Protein AF-0000000079724015 (afdb_homodimer)

Foldseek 3Di:
DLVLLLVLLVLLLVLLVVLLVLCVQPDDLCCLPPDPSSVVSLVSNLVSLLSNLVSLVVNCVVPVCVCVVPPVADSVVSVVSSVCCVPPVVPDRSVVSNCCSVPPSVVVNVSSVVSSCVSVVD/DLVLLLVLLVLLLVLLVVLLVLCVQPDDLCCLPPDPSSVVSLVSNLVSLLSNLVSLVVNCVVPVCVCVVPPVAPSVVSVVSSVCCVPPVVPDRSVVSNCCSVPPSVVVNVSSVVSSCVSVVD

Secondary structure (DSSP, 8-state):
-HHHHHHHHHHHHHHHHHHHHHHTT-SSGGGGTSSHHHHHHHHHHHHHHHHHHHHHHHHHHH-TTGGGGGTTS-HHHHHHHHHHHHHHGGG--HHHHHHIIIIIHHHHHHHHHHHHHHHTT-/-HHHHHHHHHHHHHHHHHHHHHHTT-SSGGGGTSSHHHHHHHHHHHHHHHHHHHHHHHHHHH-TTGGGGGTTS-HHHHHHHHHHHHHHGGG--HHHHHHIIIIIHHHHHHHHHHHHHHHTT-

Organism: NCBI:txid2484901

InterPro domains:
  IPR008201 Ribonuclease HepT-like [PF01934] (13-113)
  IPR037038 tRNA nuclease HepT-like superfamily [G3DSA:1.20.120.580] (2-121)

Structure (mmCIF, N/CA/C/O backbone):
data_AF-0000000079724015-model_v1
#
loop_
_entity.id
_entity.type
_entity.pdbx_description
1 polymer 'DUF86 domain-containing protein'
#
loop_
_atom_site.group_PDB
_atom_site.id
_atom_site.type_symbol
_atom_site.label_atom_id
_atom_site.label_alt_id
_atom_site.label_comp_id
_atom_site.label_asym_id
_atom_site.label_entity_id
_atom_site.label_seq_id
_atom_site.pdbx_PDB_ins_code
_atom_site.Cartn_x
_atom_site.Cartn_y
_atom_site.Cartn_z
_atom_site.occupancy
_atom_site.B_iso_or_equiv
_atom_site.auth_seq_id
_atom_site.auth_comp_id
_atom_site.auth_asym_id
_atom_site.auth_atom_id
_atom_site.pdbx_PDB_model_num
ATOM 1 N N . MET A 1 1 ? 8.656 26.875 -2.201 1 65.38 1 MET A N 1
ATOM 2 C CA . MET A 1 1 ? 9.039 25.922 -1.173 1 65.38 1 MET A CA 1
ATOM 3 C C . MET A 1 1 ? 7.914 25.719 -0.166 1 65.38 1 MET A C 1
ATOM 5 O O . MET A 1 1 ? 7.516 24.578 0.105 1 65.38 1 MET A O 1
ATOM 9 N N . SER A 1 2 ? 7.254 26.797 0.127 1 82.88 2 SER A N 1
ATOM 10 C CA . SER A 1 2 ? 6.18 26.734 1.111 1 82.88 2 SER A CA 1
ATOM 11 C C . SER A 1 2 ? 4.93 26.078 0.525 1 82.88 2 SER A C 1
ATOM 13 O O . SER A 1 2 ? 4.289 25.266 1.18 1 82.88 2 SER A O 1
ATOM 15 N N . GLU A 1 3 ? 4.848 26.234 -0.858 1 92.5 3 GLU A N 1
ATOM 16 C CA . GLU A 1 3 ? 3.633 25.703 -1.467 1 92.5 3 GLU A CA 1
ATOM 17 C C . GLU A 1 3 ? 3.729 24.188 -1.648 1 92.5 3 GLU A C 1
ATOM 19 O O . GLU A 1 3 ? 2.744 23.469 -1.458 1 92.5 3 GLU A O 1
ATOM 24 N N . GLU A 1 4 ? 4.871 23.766 -1.979 1 95.88 4 GLU A N 1
ATOM 25 C CA . GLU A 1 4 ? 5.082 22.328 -2.139 1 95.88 4 GLU A CA 1
ATOM 26 C C . GLU A 1 4 ? 4.926 21.594 -0.809 1 95.88 4 GLU A C 1
ATOM 28 O O . GLU A 1 4 ? 4.32 20.531 -0.751 1 95.88 4 GLU A O 1
ATOM 33 N N . ILE A 1 5 ? 5.461 22.172 0.161 1 97.38 5 ILE A N 1
ATOM 34 C CA . ILE A 1 5 ? 5.363 21.594 1.491 1 97.38 5 ILE A CA 1
ATOM 35 C C . ILE A 1 5 ? 3.9 21.547 1.93 1 97.38 5 ILE A C 1
ATOM 37 O O . ILE A 1 5 ? 3.43 20.547 2.461 1 97.38 5 ILE A O 1
ATOM 41 N N . LYS A 1 6 ? 3.238 22.625 1.669 1 97.25 6 LYS A N 1
ATOM 42 C CA . LYS A 1 6 ? 1.818 22.688 2.002 1 97.25 6 LYS A CA 1
ATOM 43 C C . LYS A 1 6 ? 1.042 21.578 1.296 1 97.25 6 LYS A C 1
ATOM 45 O O . LYS A 1 6 ? 0.204 20.922 1.908 1 97.25 6 LYS A O 1
ATOM 50 N N . GLU A 1 7 ? 1.339 21.375 0.065 1 96.88 7 GLU A N 1
ATOM 51 C CA . GLU A 1 7 ? 0.665 20.328 -0.705 1 96.88 7 GLU A CA 1
ATOM 52 C C . GLU A 1 7 ? 0.91 18.953 -0.1 1 96.88 7 GLU A C 1
ATOM 54 O O . GLU A 1 7 ? 0.002 18.109 -0.056 1 96.88 7 GLU A O 1
ATOM 59 N N . ARG A 1 8 ? 2.158 18.734 0.339 1 97.75 8 ARG A N 1
ATOM 60 C CA . ARG A 1 8 ? 2.473 17.469 0.976 1 97.75 8 ARG A CA 1
ATOM 61 C C . ARG A 1 8 ? 1.643 17.266 2.238 1 97.75 8 ARG A C 1
ATOM 63 O O . ARG A 1 8 ? 1.104 16.172 2.469 1 97.75 8 ARG A O 1
ATOM 70 N N . PHE A 1 9 ? 1.497 18.328 2.99 1 98.19 9 PHE A N 1
ATOM 71 C CA . PHE A 1 9 ? 0.733 18.203 4.223 1 98.19 9 PHE A CA 1
ATOM 72 C C . PHE A 1 9 ? -0.754 18.047 3.928 1 98.19 9 PHE A C 1
ATOM 74 O O . PHE A 1 9 ? -1.485 17.438 4.703 1 98.19 9 PHE A O 1
ATOM 81 N N . GLU A 1 10 ? -1.187 18.547 2.801 1 97.62 10 GLU A N 1
ATOM 82 C CA . GLU A 1 10 ? -2.568 18.312 2.395 1 97.62 10 GLU A CA 1
ATOM 83 C C . GLU A 1 10 ? -2.801 16.844 2.053 1 97.62 10 GLU A C 1
ATOM 85 O O . GLU A 1 10 ? -3.838 16.281 2.4 1 97.62 10 GLU A O 1
ATOM 90 N N . PHE A 1 11 ? -1.802 16.266 1.409 1 97.69 11 PHE A N 1
ATOM 91 C CA . PHE A 1 11 ? -1.895 14.836 1.119 1 97.69 11 PHE A CA 1
ATOM 92 C C . PHE A 1 11 ? -1.897 14.023 2.406 1 97.69 11 PHE A C 1
ATOM 94 O O . PHE A 1 11 ? -2.646 13.055 2.529 1 97.69 11 PHE A O 1
ATOM 101 N N . ILE A 1 12 ? -1.087 14.438 3.318 1 98.56 12 ILE A N 1
ATOM 102 C CA . ILE A 1 12 ? -1.022 13.75 4.605 1 98.56 12 ILE A CA 1
ATOM 103 C C . ILE A 1 12 ? -2.371 13.852 5.312 1 98.56 12 ILE A C 1
ATOM 105 O O . ILE A 1 12 ? -2.889 12.859 5.824 1 98.56 12 ILE A O 1
ATOM 109 N N . THR A 1 13 ? -2.947 15.047 5.285 1 98.44 13 THR A N 1
ATOM 110 C CA . THR A 1 13 ? -4.238 15.266 5.926 1 98.44 13 THR A CA 1
ATOM 111 C C . THR A 1 13 ? -5.316 14.383 5.293 1 98.44 13 THR A C 1
ATOM 113 O O . THR A 1 13 ? -6.113 13.766 5.996 1 98.44 13 THR A O 1
ATOM 116 N N . GLU A 1 14 ? -5.301 14.359 4.027 1 97.88 14 GLU A N 1
ATOM 117 C CA . GLU A 1 14 ? -6.266 13.508 3.332 1 97.88 14 GLU A CA 1
ATOM 118 C C . GLU A 1 14 ? -6.117 12.047 3.75 1 97.88 14 GLU A C 1
ATOM 120 O O . GLU A 1 14 ? -7.113 11.375 4.012 1 97.88 14 GLU A O 1
ATOM 125 N N . SER A 1 15 ? -4.91 11.555 3.828 1 98.62 15 SER A N 1
ATOM 126 C CA . SER A 1 15 ? -4.652 10.18 4.223 1 98.62 15 SER A CA 1
ATOM 127 C C . SER A 1 15 ? -5.113 9.914 5.656 1 98.62 15 SER A C 1
ATOM 129 O O . SER A 1 15 ? -5.723 8.883 5.938 1 98.62 15 SER A O 1
ATOM 131 N N . ILE A 1 16 ? -4.824 10.867 6.512 1 98.81 16 ILE A N 1
ATOM 132 C CA . ILE A 1 16 ? -5.227 10.719 7.906 1 98.81 16 ILE A CA 1
ATOM 133 C C . ILE A 1 16 ? -6.746 10.602 7.996 1 98.81 16 ILE A C 1
ATOM 135 O O . ILE A 1 16 ? -7.27 9.719 8.68 1 98.81 16 ILE A O 1
ATOM 139 N N . LEU A 1 17 ? -7.445 11.422 7.266 1 98.44 17 LEU A N 1
ATOM 140 C CA . LEU A 1 17 ? -8.906 11.438 7.328 1 98.44 17 LEU A CA 1
ATOM 141 C C . LEU A 1 17 ? -9.477 10.133 6.777 1 98.44 17 LEU A C 1
ATOM 143 O O . LEU A 1 17 ? -10.438 9.594 7.328 1 98.44 17 LEU A O 1
ATOM 147 N N . LEU A 1 18 ? -8.891 9.648 5.746 1 98.62 18 LEU A N 1
ATOM 148 C CA . LEU A 1 18 ? -9.328 8.367 5.188 1 98.62 18 LEU A CA 1
ATOM 149 C C . LEU A 1 18 ? -9.102 7.234 6.184 1 98.62 18 LEU A C 1
ATOM 151 O O . LEU A 1 18 ? -9.992 6.402 6.391 1 98.62 18 LEU A O 1
ATOM 155 N N . ILE A 1 19 ? -7.965 7.199 6.785 1 98.88 19 ILE A N 1
ATOM 156 C CA . ILE A 1 19 ? -7.645 6.16 7.754 1 98.88 19 ILE A CA 1
ATOM 157 C C . ILE A 1 19 ? -8.641 6.207 8.914 1 98.88 19 ILE A C 1
ATOM 159 O O . ILE A 1 19 ? -9.156 5.172 9.336 1 98.88 19 ILE A O 1
ATOM 163 N N . GLU A 1 20 ? -8.867 7.414 9.391 1 98.62 20 GLU A N 1
ATOM 164 C CA . GLU A 1 20 ? -9.797 7.566 10.508 1 98.62 20 GLU A CA 1
ATOM 165 C C . GLU A 1 20 ? -11.172 7.008 10.156 1 98.62 20 GLU A C 1
ATOM 167 O O . GLU A 1 20 ? -11.789 6.305 10.961 1 98.62 20 GLU A O 1
ATOM 172 N N . THR A 1 21 ? -11.609 7.332 9.008 1 98.56 21 THR A N 1
ATOM 173 C CA . THR A 1 21 ? -12.922 6.879 8.562 1 98.56 21 THR A CA 1
ATOM 174 C C . THR A 1 21 ? -12.961 5.355 8.469 1 98.56 21 THR A C 1
ATOM 176 O O . THR A 1 21 ? -13.891 4.723 8.977 1 98.56 21 THR A O 1
ATOM 179 N N . ARG A 1 22 ? -11.992 4.777 7.914 1 98.75 22 ARG A N 1
ATOM 180 C CA . ARG A 1 22 ? -11.93 3.336 7.707 1 98.75 22 ARG A CA 1
ATOM 181 C C . ARG A 1 22 ? -11.781 2.6 9.031 1 98.75 22 ARG A C 1
ATOM 183 O O . ARG A 1 22 ? -12.367 1.532 9.227 1 98.75 22 ARG A O 1
ATOM 190 N N . PHE A 1 23 ? -11.047 3.191 9.891 1 98.75 23 PHE A N 1
ATOM 191 C CA . PHE A 1 23 ? -10.695 2.549 11.156 1 98.75 23 PHE A CA 1
ATOM 192 C C . PHE A 1 23 ? -11.898 2.49 12.086 1 98.75 23 PHE A C 1
ATOM 194 O O . PHE A 1 23 ? -11.906 1.723 13.047 1 98.75 23 PHE A O 1
ATOM 201 N N . LYS A 1 24 ? -12.914 3.305 11.836 1 98.44 24 LYS A N 1
ATOM 202 C CA . LYS A 1 24 ? -14.133 3.277 12.641 1 98.44 24 LYS A CA 1
ATOM 203 C C . LYS A 1 24 ? -14.766 1.888 12.641 1 98.44 24 LYS A C 1
ATOM 205 O O . LYS A 1 24 ? -15.484 1.525 13.578 1 98.44 24 LYS A O 1
ATOM 210 N N . LYS A 1 25 ? -14.438 1.077 11.664 1 98.25 25 LYS A N 1
ATOM 211 C CA . LYS A 1 25 ? -15.031 -0.25 11.523 1 98.25 25 LYS A CA 1
ATOM 212 C C . LYS A 1 25 ? -14.211 -1.299 12.266 1 98.25 25 LYS A C 1
ATOM 214 O O . LYS A 1 25 ? -14.594 -2.469 12.328 1 98.25 25 LYS A O 1
ATOM 219 N N . ILE A 1 26 ? -13.156 -0.884 12.789 1 98.81 26 ILE A N 1
ATOM 220 C CA . ILE A 1 26 ? -12.227 -1.789 13.461 1 98.81 26 ILE A CA 1
ATOM 221 C C . ILE A 1 26 ? -12.227 -1.503 14.961 1 98.81 26 ILE A C 1
ATOM 223 O O . ILE A 1 26 ? -11.859 -0.405 15.391 1 98.81 26 ILE A O 1
ATOM 227 N N . LYS A 1 27 ? -12.602 -2.385 15.742 1 98.31 27 LYS A N 1
ATOM 228 C CA . LYS A 1 27 ? -12.695 -2.191 17.188 1 98.31 27 LYS A CA 1
ATOM 229 C C . LYS A 1 27 ? -11.531 -2.877 17.906 1 98.31 27 LYS A C 1
ATOM 231 O O . LYS A 1 27 ? -11.023 -2.361 18.906 1 98.31 27 LYS A O 1
ATOM 236 N N . PHE A 1 28 ? -11.141 -4.016 17.375 1 98.38 28 PHE A N 1
ATOM 237 C CA . PHE A 1 28 ? -10.023 -4.789 17.906 1 98.38 28 PHE A CA 1
ATOM 238 C C . PHE A 1 28 ? -9.039 -5.156 16.812 1 98.38 28 PHE A C 1
ATOM 240 O O . PHE A 1 28 ? -9.398 -5.168 15.633 1 98.38 28 PHE A O 1
ATOM 247 N N . PRO A 1 29 ? -7.793 -5.441 17.203 1 98.5 29 PRO A N 1
ATOM 248 C CA . PRO A 1 29 ? -6.785 -5.742 16.188 1 98.5 29 PRO A CA 1
ATOM 249 C C . PRO A 1 29 ? -7.207 -6.875 15.258 1 98.5 29 PRO A C 1
ATOM 251 O O . PRO A 1 29 ? -7.035 -6.773 14.039 1 98.5 29 PRO A O 1
ATOM 254 N N . ASP A 1 30 ? -7.82 -7.855 15.742 1 98.5 30 ASP A N 1
ATOM 255 C CA . ASP A 1 30 ? -8.125 -9.039 14.945 1 98.5 30 ASP A CA 1
ATOM 256 C C . ASP A 1 30 ? -9.273 -8.773 13.984 1 98.5 30 ASP A C 1
ATOM 258 O O . ASP A 1 30 ? -9.523 -9.562 13.07 1 98.5 30 ASP A O 1
ATOM 262 N N . ASP A 1 31 ? -9.977 -7.676 14.125 1 98.62 31 ASP A N 1
ATOM 263 C CA . ASP A 1 31 ? -10.992 -7.305 13.141 1 98.62 31 ASP A CA 1
ATOM 264 C C . ASP A 1 31 ? -10.383 -7.125 11.758 1 98.62 31 ASP A C 1
ATOM 266 O O . ASP A 1 31 ? -11.07 -7.277 10.742 1 98.62 31 ASP A O 1
ATOM 270 N N . PHE A 1 32 ? -9.102 -6.867 11.742 1 98.62 32 PHE A N 1
ATOM 271 C CA . PHE A 1 32 ? -8.383 -6.688 10.484 1 98.62 32 PHE A CA 1
ATOM 272 C C . PHE A 1 32 ? -8.328 -7.996 9.703 1 98.62 32 PHE A C 1
ATOM 274 O O . PHE A 1 32 ? -8.32 -7.988 8.469 1 98.62 32 PHE A O 1
ATOM 281 N N . ILE A 1 33 ? -8.32 -9.055 10.422 1 97.88 33 ILE A N 1
ATOM 282 C CA . ILE A 1 33 ? -7.941 -10.273 9.711 1 97.88 33 ILE A CA 1
ATOM 283 C C . ILE A 1 33 ? -9.07 -11.305 9.812 1 97.88 33 ILE A C 1
ATOM 285 O O . ILE A 1 33 ? -8.977 -12.383 9.234 1 97.88 33 ILE A O 1
ATOM 289 N N . ASN A 1 34 ? -10.086 -10.922 10.484 1 97.75 34 ASN A N 1
ATOM 290 C CA . ASN A 1 34 ? -11.148 -11.898 10.719 1 97.75 34 ASN A CA 1
ATOM 291 C C . ASN A 1 34 ? -12.227 -11.82 9.641 1 97.75 34 ASN A C 1
ATOM 293 O O . ASN A 1 34 ? -13.242 -12.508 9.727 1 97.75 34 ASN A O 1
ATOM 297 N N . SER A 1 35 ? -12.117 -10.977 8.68 1 97.62 35 SER A N 1
ATOM 298 C CA . SER A 1 35 ? -13.07 -10.844 7.578 1 97.62 35 SER A CA 1
ATOM 299 C C . SER A 1 35 ? -12.406 -10.273 6.332 1 97.62 35 SER A C 1
ATOM 301 O O . SER A 1 35 ? -11.352 -9.633 6.422 1 97.62 35 SER A O 1
ATOM 303 N N . ASP A 1 36 ? -13.039 -10.5 5.297 1 97.12 36 ASP A N 1
ATOM 304 C CA . ASP A 1 36 ? -12.547 -9.922 4.047 1 97.12 36 ASP A CA 1
ATOM 305 C C . ASP A 1 36 ? -12.555 -8.398 4.109 1 97.12 36 ASP A C 1
ATOM 307 O O . ASP A 1 36 ? -11.633 -7.746 3.605 1 97.12 36 ASP A O 1
ATOM 311 N N . GLU A 1 37 ? -13.602 -7.914 4.66 1 97.81 37 GLU A N 1
ATOM 312 C CA . GLU A 1 37 ? -13.695 -6.465 4.805 1 97.81 37 GLU A CA 1
ATOM 313 C C . GLU A 1 37 ? -12.57 -5.926 5.688 1 97.81 37 GLU A C 1
ATOM 315 O O . GLU A 1 37 ? -11.945 -4.914 5.355 1 97.81 37 GLU A O 1
ATOM 320 N N . GLY A 1 38 ? -12.344 -6.609 6.797 1 98.5 38 GLY A N 1
ATOM 321 C CA . GLY A 1 38 ? -11.25 -6.207 7.664 1 98.5 38 GLY A CA 1
ATOM 322 C C . GLY A 1 38 ? -9.898 -6.219 6.969 1 98.5 38 GLY A C 1
ATOM 323 O O . GLY A 1 38 ? -9.117 -5.277 7.102 1 98.5 38 GLY A O 1
ATOM 324 N N . LEU A 1 39 ? -9.703 -7.238 6.211 1 98.62 39 LEU A N 1
ATOM 325 C CA . LEU A 1 39 ? -8.445 -7.363 5.492 1 98.62 39 LEU A CA 1
ATOM 326 C C . LEU A 1 39 ? -8.312 -6.27 4.438 1 98.62 39 LEU A C 1
ATOM 328 O O . LEU A 1 39 ? -7.223 -5.734 4.223 1 98.62 39 LEU A O 1
ATOM 332 N N . THR A 1 40 ? -9.406 -5.953 3.797 1 98.88 40 THR A N 1
ATOM 333 C CA . THR A 1 40 ? -9.422 -4.859 2.83 1 98.88 40 THR A CA 1
ATOM 334 C C . THR A 1 40 ? -9.07 -3.537 3.504 1 98.88 40 THR A C 1
ATOM 336 O O . THR A 1 40 ? -8.273 -2.762 2.979 1 98.88 40 THR A O 1
ATOM 339 N N . ILE A 1 41 ? -9.625 -3.35 4.637 1 98.88 41 ILE A N 1
ATOM 340 C CA . ILE A 1 41 ? -9.367 -2.133 5.398 1 98.88 41 ILE A CA 1
ATOM 341 C C . ILE A 1 41 ? -7.895 -2.092 5.816 1 98.88 41 ILE A C 1
ATOM 343 O O . ILE A 1 41 ? -7.242 -1.054 5.711 1 98.88 41 ILE A O 1
ATOM 347 N N . LEU A 1 42 ? -7.383 -3.191 6.207 1 98.88 42 LEU A N 1
ATOM 348 C CA . LEU A 1 42 ? -5.984 -3.27 6.609 1 98.88 42 LEU A CA 1
ATOM 349 C C . LEU A 1 42 ? -5.066 -2.859 5.461 1 98.88 42 LEU A C 1
ATOM 351 O O . LEU A 1 42 ? -4.215 -1.982 5.625 1 98.88 42 LEU A O 1
ATOM 355 N N . ASP A 1 43 ? -5.266 -3.49 4.328 1 98.88 43 ASP A N 1
ATOM 356 C CA . ASP A 1 43 ? -4.473 -3.154 3.15 1 98.88 43 ASP A CA 1
ATOM 357 C C . ASP A 1 43 ? -4.59 -1.67 2.814 1 98.88 43 ASP A C 1
ATOM 359 O O . ASP A 1 43 ? -3.592 -1.021 2.49 1 98.88 43 ASP A O 1
ATOM 363 N N . SER A 1 44 ? -5.773 -1.161 2.873 1 98.94 44 SER A N 1
ATOM 364 C CA . SER A 1 44 ? -6.031 0.226 2.5 1 98.94 44 SER A CA 1
ATOM 365 C C . SER A 1 44 ? -5.359 1.193 3.469 1 98.94 44 SER A C 1
ATOM 367 O O . SER A 1 44 ? -4.797 2.209 3.051 1 98.94 44 SER A O 1
ATOM 369 N N . ILE A 1 45 ? -5.441 0.891 4.734 1 98.94 45 ILE A N 1
ATOM 370 C CA . ILE A 1 45 ? -4.82 1.743 5.746 1 98.94 45 ILE A CA 1
ATOM 371 C C . ILE A 1 45 ? -3.303 1.689 5.605 1 98.94 45 ILE A C 1
ATOM 373 O O . ILE A 1 45 ? -2.627 2.719 5.695 1 98.94 45 ILE A O 1
ATOM 377 N N . ALA A 1 46 ? -2.795 0.515 5.344 1 98.88 46 ALA A N 1
ATOM 378 C CA . ALA A 1 46 ? -1.354 0.389 5.141 1 98.88 46 ALA A CA 1
ATOM 379 C C . ALA A 1 46 ? -0.89 1.256 3.973 1 98.88 46 ALA A C 1
ATOM 381 O O . ALA A 1 46 ? 0.148 1.917 4.059 1 98.88 46 ALA A O 1
ATOM 382 N N . MET A 1 47 ? -1.609 1.29 2.922 1 98.81 47 MET A N 1
ATOM 383 C CA . MET A 1 47 ? -1.282 2.107 1.757 1 98.81 47 MET A CA 1
ATOM 384 C C . MET A 1 47 ? -1.252 3.588 2.123 1 98.81 47 MET A C 1
ATOM 386 O O . MET A 1 47 ? -0.338 4.312 1.723 1 98.81 47 MET A O 1
ATOM 390 N N . ARG A 1 48 ? -2.201 3.994 2.906 1 98.75 48 ARG A N 1
ATOM 391 C CA . ARG A 1 48 ? -2.279 5.402 3.287 1 98.75 48 ARG A CA 1
ATOM 392 C C . ARG A 1 48 ? -1.18 5.762 4.277 1 98.75 48 ARG A C 1
ATOM 394 O O . ARG A 1 48 ? -0.627 6.863 4.23 1 98.75 48 ARG A O 1
ATOM 401 N N . LEU A 1 49 ? -0.862 4.84 5.184 1 98.75 49 LEU A N 1
ATOM 402 C CA . LEU A 1 49 ? 0.265 5.078 6.082 1 98.75 49 LEU A CA 1
ATOM 403 C C . LEU A 1 49 ? 1.563 5.223 5.293 1 98.75 49 LEU A C 1
ATOM 405 O O . LEU A 1 49 ? 2.385 6.09 5.598 1 98.75 49 LEU A O 1
ATOM 409 N N . GLN A 1 50 ? 1.726 4.379 4.355 1 98.75 50 GLN A N 1
ATOM 410 C CA . GLN A 1 50 ? 2.885 4.492 3.477 1 98.75 50 GLN A CA 1
ATOM 411 C C . GLN A 1 50 ? 2.922 5.852 2.785 1 98.75 50 GLN A C 1
ATOM 413 O O . GLN A 1 50 ? 3.973 6.492 2.717 1 98.75 50 GLN A O 1
ATOM 418 N N . THR A 1 51 ? 1.811 6.309 2.277 1 98.25 51 THR A N 1
ATOM 419 C CA . THR A 1 51 ? 1.71 7.59 1.583 1 98.25 51 THR A CA 1
ATOM 420 C C . THR A 1 51 ? 2.066 8.742 2.516 1 98.25 51 THR A C 1
ATOM 422 O O . THR A 1 51 ? 2.744 9.688 2.111 1 98.25 51 THR A O 1
ATOM 425 N N . ILE A 1 52 ? 1.59 8.625 3.736 1 98.62 52 ILE A N 1
ATOM 426 C CA . ILE A 1 52 ? 1.946 9.625 4.734 1 98.62 52 ILE A CA 1
ATOM 427 C C . ILE A 1 52 ? 3.465 9.688 4.883 1 98.62 52 ILE A C 1
ATOM 429 O O . ILE A 1 52 ? 4.059 10.766 4.797 1 98.62 52 ILE A O 1
ATOM 433 N N . GLY A 1 53 ? 4.078 8.57 5.07 1 98.38 53 GLY A N 1
ATOM 434 C CA . GLY A 1 53 ? 5.527 8.531 5.203 1 98.38 53 GLY A CA 1
ATOM 435 C C . GLY A 1 53 ? 6.254 9.062 3.98 1 98.38 53 GLY A C 1
ATOM 436 O O . GLY A 1 53 ? 7.277 9.734 4.105 1 98.38 53 GLY A O 1
ATOM 437 N N . ASP A 1 54 ? 5.781 8.773 2.811 1 97.75 54 ASP A N 1
ATOM 438 C CA . ASP A 1 54 ? 6.367 9.258 1.564 1 97.75 54 ASP A CA 1
ATOM 439 C C . ASP A 1 54 ? 6.332 10.789 1.497 1 97.75 54 ASP A C 1
ATOM 441 O O . ASP A 1 54 ? 7.301 11.414 1.069 1 97.75 54 ASP A O 1
ATOM 445 N N . ASN A 1 55 ? 5.211 11.305 1.852 1 97.88 55 ASN A N 1
ATOM 446 C CA . ASN A 1 55 ? 5.082 12.758 1.821 1 97.88 55 ASN A CA 1
ATOM 447 C C . ASN A 1 55 ? 5.996 13.422 2.848 1 97.88 55 ASN A C 1
ATOM 449 O O . ASN A 1 55 ? 6.559 14.484 2.584 1 97.88 55 ASN A O 1
ATOM 453 N N . ILE A 1 56 ? 6.152 12.789 3.984 1 98.19 56 ILE A N 1
ATOM 454 C CA . ILE A 1 56 ? 7.078 13.305 4.984 1 98.19 56 ILE A CA 1
ATOM 455 C C . ILE A 1 56 ? 8.5 13.273 4.434 1 98.19 56 ILE A C 1
ATOM 457 O O . ILE A 1 56 ? 9.242 14.25 4.555 1 98.19 56 ILE A O 1
ATOM 461 N N . LYS A 1 57 ? 8.844 12.164 3.826 1 97.44 57 LYS A N 1
ATOM 462 C CA . LYS A 1 57 ? 10.164 12.07 3.205 1 97.44 57 LYS A CA 1
ATOM 463 C C . LYS A 1 57 ? 10.359 13.172 2.166 1 97.44 57 LYS A C 1
ATOM 465 O O . LYS A 1 57 ? 11.438 13.758 2.066 1 97.44 57 LYS A O 1
ATOM 470 N N . SER A 1 58 ? 9.344 13.375 1.441 1 97 58 SER A N 1
ATOM 471 C CA . SER A 1 58 ? 9.406 14.422 0.425 1 97 58 SER A CA 1
ATOM 472 C C . SER A 1 58 ? 9.641 15.797 1.055 1 97 58 SER A C 1
ATOM 474 O O . SER A 1 58 ? 10.391 16.609 0.518 1 97 58 SER A O 1
ATOM 476 N N . ILE A 1 59 ? 9.016 16.062 2.135 1 97.81 59 ILE A N 1
ATOM 477 C CA . ILE A 1 59 ? 9.164 17.344 2.836 1 97.81 59 ILE A CA 1
ATOM 478 C C . ILE A 1 59 ? 10.617 17.516 3.291 1 97.81 59 ILE A C 1
ATOM 480 O O . ILE A 1 59 ? 11.203 18.578 3.129 1 97.81 59 ILE A O 1
ATOM 484 N N . VAL A 1 60 ? 11.164 16.469 3.818 1 97.56 60 VAL A N 1
ATOM 485 C CA . VAL A 1 60 ? 12.555 16.484 4.262 1 97.56 60 VAL A CA 1
ATOM 486 C C . VAL A 1 60 ? 13.469 16.812 3.08 1 97.56 60 VAL A C 1
ATOM 488 O O . VAL A 1 60 ? 14.438 17.547 3.219 1 97.56 60 VAL A O 1
ATOM 491 N N . LYS A 1 61 ? 13.148 16.266 1.987 1 96.88 61 LYS A N 1
ATOM 492 C CA . LYS A 1 61 ? 13.945 16.516 0.786 1 96.88 61 LYS A CA 1
ATOM 493 C C . LYS A 1 61 ? 13.844 17.969 0.353 1 96.88 61 LYS A C 1
ATOM 495 O O . LYS A 1 61 ? 14.812 18.547 -0.135 1 96.88 61 LYS A O 1
ATOM 500 N N . ILE A 1 62 ? 12.672 18.516 0.546 1 96.88 62 ILE A N 1
ATOM 501 C CA . ILE A 1 62 ? 12.43 19.906 0.161 1 96.88 62 ILE A CA 1
ATOM 502 C C . ILE A 1 62 ? 13.125 20.844 1.146 1 96.88 62 ILE A C 1
ATOM 504 O O . ILE A 1 62 ? 13.797 21.797 0.739 1 96.88 62 ILE A O 1
ATOM 508 N N . ASP A 1 63 ? 12.969 20.562 2.379 1 96.94 63 ASP A N 1
ATOM 509 C CA . ASP A 1 63 ? 13.531 21.344 3.475 1 96.94 63 ASP A CA 1
ATOM 510 C C . ASP A 1 63 ? 13.852 20.469 4.676 1 96.94 63 ASP A C 1
ATOM 512 O O . ASP A 1 63 ? 12.969 20.125 5.461 1 96.94 63 ASP A O 1
ATOM 516 N N . SER A 1 64 ? 15.086 20.141 4.832 1 95.75 64 SER A N 1
ATOM 517 C CA . SER A 1 64 ? 15.523 19.172 5.82 1 95.75 64 SER A CA 1
ATOM 518 C C . SER A 1 64 ? 15.297 19.672 7.238 1 95.75 64 SER A C 1
ATOM 520 O O . SER A 1 64 ? 15.328 18.891 8.195 1 95.75 64 SER A O 1
ATOM 522 N N . ASN A 1 65 ? 15.047 20.969 7.398 1 96.25 65 ASN A N 1
ATOM 523 C CA . ASN A 1 65 ? 14.922 21.547 8.734 1 96.25 65 ASN A CA 1
ATOM 524 C C . ASN A 1 65 ? 13.469 21.859 9.07 1 96.25 65 ASN A C 1
ATOM 526 O O . ASN A 1 65 ? 13.148 22.219 10.211 1 96.25 65 ASN A O 1
ATOM 530 N N . PHE A 1 66 ? 12.609 21.75 8.117 1 96.94 66 PHE A N 1
ATOM 531 C CA . PHE A 1 66 ? 11.234 22.188 8.289 1 96.94 66 PHE A CA 1
ATOM 532 C C . PHE A 1 66 ? 10.594 21.484 9.484 1 96.94 66 PHE A C 1
ATOM 534 O O . PHE A 1 66 ? 9.969 22.141 10.32 1 96.94 66 PHE A O 1
ATOM 541 N N . LEU A 1 67 ? 10.797 20.234 9.562 1 97.25 67 LEU A N 1
ATOM 542 C CA . LEU A 1 67 ? 10.078 19.422 10.547 1 97.25 67 LEU A CA 1
ATOM 543 C C . LEU A 1 67 ? 10.664 19.609 11.938 1 97.25 67 LEU A C 1
ATOM 545 O O . LEU A 1 67 ? 10.023 19.266 12.938 1 97.25 67 LEU A O 1
ATOM 549 N N . LYS A 1 68 ? 11.828 20.141 12.039 1 96.12 68 LYS A N 1
ATOM 550 C CA . LYS A 1 68 ? 12.477 20.375 13.328 1 96.12 68 LYS A CA 1
ATOM 551 C C . LYS A 1 68 ? 11.664 21.328 14.195 1 96.12 68 LYS A C 1
ATOM 553 O O . LYS A 1 68 ? 11.766 21.312 15.422 1 96.12 68 LYS A O 1
ATOM 558 N N . ASN A 1 69 ? 10.914 22.125 13.578 1 94.38 69 ASN A N 1
ATOM 559 C CA . ASN A 1 69 ? 10.086 23.094 14.281 1 94.38 69 ASN A CA 1
ATOM 560 C C . ASN A 1 69 ? 8.883 22.422 14.938 1 94.38 69 ASN A C 1
ATOM 562 O O . ASN A 1 69 ? 8.188 23.062 15.742 1 94.38 69 ASN A O 1
ATOM 566 N N . TYR A 1 70 ? 8.656 21.188 14.664 1 96.5 70 TYR A N 1
ATOM 567 C CA . TYR A 1 70 ? 7.52 20.422 15.172 1 96.5 70 TYR A CA 1
ATOM 568 C C . TYR A 1 70 ? 7.98 19.094 15.773 1 96.5 70 TYR A C 1
ATOM 570 O O . TYR A 1 70 ? 7.516 18.031 15.375 1 96.5 70 TYR A O 1
ATOM 578 N N . SER A 1 71 ? 8.719 19.203 16.828 1 93.62 71 SER A N 1
ATOM 579 C CA . SER A 1 71 ? 9.484 18.078 17.344 1 93.62 71 SER A CA 1
ATOM 580 C C . SER A 1 71 ? 8.617 17.188 18.234 1 93.62 71 SER A C 1
ATOM 582 O O . SER A 1 71 ? 9.062 16.109 18.672 1 93.62 71 SER A O 1
ATOM 584 N N . SER A 1 72 ? 7.387 17.562 18.484 1 94.25 72 SER A N 1
ATOM 585 C CA . SER A 1 72 ? 6.508 16.719 19.281 1 94.25 72 SER A CA 1
ATOM 586 C C . SER A 1 72 ? 6.129 15.453 18.531 1 94.25 72 SER A C 1
ATOM 588 O O . SER A 1 72 ? 5.707 14.469 19.141 1 94.25 72 SER A O 1
ATOM 590 N N . THR A 1 73 ? 6.238 15.516 17.25 1 97.19 73 THR A N 1
ATOM 591 C CA . THR A 1 73 ? 5.961 14.359 16.391 1 97.19 73 THR A CA 1
ATOM 592 C C . THR A 1 73 ? 7.254 13.633 16.031 1 97.19 73 THR A C 1
ATOM 594 O O . THR A 1 73 ? 8.258 14.266 15.719 1 97.19 73 THR A O 1
ATOM 597 N N . ASP A 1 74 ? 7.172 12.289 16.156 1 96.81 74 ASP A N 1
ATOM 598 C CA . ASP A 1 74 ? 8.312 11.469 15.766 1 96.81 74 ASP A CA 1
ATOM 599 C C . ASP A 1 74 ? 8.305 11.188 14.266 1 96.81 74 ASP A C 1
ATOM 601 O O . ASP A 1 74 ? 7.945 10.086 13.844 1 96.81 74 ASP A O 1
ATOM 605 N N . TRP A 1 75 ? 8.844 12.086 13.492 1 98.19 75 TRP A N 1
ATOM 606 C CA . TRP A 1 75 ? 8.805 12.016 12.031 1 98.19 75 TRP A CA 1
ATOM 607 C C . TRP A 1 75 ? 9.625 10.836 11.523 1 98.19 75 TRP A C 1
ATOM 609 O O . TRP A 1 75 ? 9.258 10.188 10.539 1 98.19 75 TRP A O 1
ATOM 619 N N . GLU A 1 76 ? 10.68 10.562 12.211 1 97.38 76 GLU A N 1
ATOM 620 C CA . GLU A 1 76 ? 11.555 9.469 11.805 1 97.38 76 GLU A CA 1
ATOM 621 C C . GLU A 1 76 ? 10.844 8.125 11.898 1 97.38 76 GLU A C 1
ATOM 623 O O . GLU A 1 76 ? 11 7.266 11.031 1 97.38 76 GLU A O 1
ATOM 628 N N . LYS A 1 77 ? 10.117 7.969 12.938 1 97.69 77 LYS A N 1
ATOM 629 C CA . LYS A 1 77 ? 9.383 6.723 13.117 1 97.69 77 LYS A CA 1
ATOM 630 C C . LYS A 1 77 ? 8.344 6.535 12.016 1 97.69 77 LYS A C 1
ATOM 632 O O . LYS A 1 77 ? 8.109 5.414 11.555 1 97.69 77 LYS A O 1
ATOM 637 N N . ILE A 1 78 ? 7.734 7.602 11.578 1 98.44 78 ILE A N 1
ATOM 638 C CA . ILE A 1 78 ? 6.742 7.555 10.516 1 98.44 78 ILE A CA 1
ATOM 639 C C . ILE A 1 78 ? 7.41 7.145 9.203 1 98.44 78 ILE A C 1
ATOM 641 O O . ILE A 1 78 ? 6.906 6.281 8.484 1 98.44 78 ILE A O 1
ATOM 645 N N . MET A 1 79 ? 8.547 7.703 8.953 1 97.94 79 MET A N 1
ATOM 646 C CA . MET A 1 79 ? 9.289 7.355 7.746 1 97.94 79 MET A CA 1
ATOM 647 C C . MET A 1 79 ? 9.766 5.91 7.797 1 97.94 79 MET A C 1
ATOM 649 O O . MET A 1 79 ? 9.75 5.211 6.781 1 97.94 79 MET A O 1
ATOM 653 N N . LYS A 1 80 ? 10.18 5.492 8.984 1 97.62 80 LYS A N 1
ATOM 654 C CA . LYS A 1 80 ? 10.602 4.102 9.141 1 97.62 80 LYS A CA 1
ATOM 655 C C . LYS A 1 80 ? 9.438 3.145 8.898 1 97.62 80 LYS A C 1
ATOM 657 O O . LYS A 1 80 ? 9.609 2.094 8.273 1 97.62 80 LYS A O 1
ATOM 662 N N . MET A 1 81 ? 8.297 3.49 9.453 1 97.94 81 MET A N 1
ATOM 663 C CA . MET A 1 81 ? 7.125 2.645 9.227 1 97.94 81 MET A CA 1
ATOM 664 C C . MET A 1 81 ? 6.805 2.547 7.738 1 97.94 81 MET A C 1
ATOM 666 O O . MET A 1 81 ? 6.465 1.474 7.242 1 97.94 81 MET A O 1
ATOM 670 N N . ARG A 1 82 ? 6.891 3.654 7.062 1 98 82 ARG A N 1
ATOM 671 C CA . ARG A 1 82 ? 6.738 3.635 5.613 1 98 82 ARG A CA 1
ATOM 672 C C . ARG A 1 82 ? 7.676 2.615 4.977 1 98 82 ARG A C 1
ATOM 674 O O . ARG A 1 82 ? 7.27 1.854 4.094 1 98 82 ARG A O 1
ATOM 681 N N . ASP A 1 83 ? 8.922 2.576 5.395 1 96.62 83 ASP A N 1
ATOM 682 C CA . ASP A 1 83 ? 9.914 1.66 4.844 1 96.62 83 ASP A CA 1
ATOM 683 C C . ASP A 1 83 ? 9.562 0.209 5.152 1 96.62 83 ASP A C 1
ATOM 685 O O . ASP A 1 83 ? 9.711 -0.669 4.301 1 96.62 83 ASP A O 1
ATOM 689 N N . VAL A 1 84 ? 9.086 0.022 6.316 1 97 84 VAL A N 1
ATOM 690 C CA . VAL A 1 84 ? 8.672 -1.32 6.703 1 97 84 VAL A CA 1
ATOM 691 C C . VAL A 1 84 ? 7.516 -1.777 5.816 1 97 84 VAL A C 1
ATOM 693 O O . VAL A 1 84 ? 7.543 -2.883 5.27 1 97 84 VAL A O 1
ATOM 696 N N . ILE A 1 85 ? 6.473 -0.934 5.613 1 97.69 85 ILE A N 1
ATOM 697 C CA . ILE A 1 85 ? 5.312 -1.282 4.801 1 97.69 85 ILE A CA 1
ATOM 698 C C . ILE A 1 85 ? 5.75 -1.52 3.355 1 97.69 85 ILE A C 1
ATOM 700 O O . ILE A 1 85 ? 5.34 -2.502 2.73 1 97.69 85 ILE A O 1
ATOM 704 N N . SER A 1 86 ? 6.59 -0.731 2.84 1 95.44 86 SER A N 1
ATOM 705 C CA . SER A 1 86 ? 7.016 -0.775 1.445 1 95.44 86 SER A CA 1
ATOM 706 C C . SER A 1 86 ? 7.828 -2.035 1.153 1 95.44 86 SER A C 1
ATOM 708 O O . SER A 1 86 ? 7.777 -2.566 0.043 1 95.44 86 SER A O 1
ATOM 710 N N . HIS A 1 87 ? 8.523 -2.609 2.217 1 92 87 HIS A N 1
ATOM 711 C CA . HIS A 1 87 ? 9.469 -3.684 1.925 1 92 87 HIS A CA 1
ATOM 712 C C . HIS A 1 87 ? 9.055 -4.98 2.613 1 92 87 HIS A C 1
ATOM 714 O O . HIS A 1 87 ? 9.438 -6.07 2.176 1 92 87 HIS A O 1
ATOM 720 N N . HIS A 1 88 ? 8.266 -4.883 3.619 1 92.44 88 HIS A N 1
ATOM 721 C CA . HIS A 1 88 ? 8.039 -6.043 4.473 1 92.44 88 HIS A CA 1
ATOM 722 C C . HIS A 1 88 ? 6.582 -6.133 4.91 1 92.44 88 HIS A C 1
ATOM 724 O O . HIS A 1 88 ? 6.293 -6.523 6.043 1 92.44 88 HIS A O 1
ATOM 730 N N . TYR A 1 89 ? 5.746 -5.824 4.02 1 96.25 89 TYR A N 1
ATOM 731 C CA . TYR A 1 89 ? 4.34 -5.793 4.402 1 96.25 89 TYR A CA 1
ATOM 732 C C . TYR A 1 89 ? 3.832 -7.195 4.73 1 96.25 89 TYR A C 1
ATOM 734 O O . TYR A 1 89 ? 3.041 -7.375 5.656 1 96.25 89 TYR A O 1
ATOM 742 N N . GLU A 1 90 ? 4.18 -8.18 4.035 1 91.5 90 GLU A N 1
ATOM 743 C CA . GLU A 1 90 ? 3.719 -9.547 4.234 1 91.5 90 GLU A CA 1
ATOM 744 C C . GLU A 1 90 ? 4.016 -10.031 5.652 1 91.5 90 GLU A C 1
ATOM 746 O O . GLU A 1 90 ? 3.254 -10.82 6.215 1 91.5 90 GLU A O 1
ATOM 751 N N . GLY A 1 91 ? 4.906 -9.578 6.258 1 90.81 91 GLY A N 1
ATOM 752 C CA . GLY A 1 91 ? 5.277 -10.016 7.598 1 90.81 91 GLY A CA 1
ATOM 753 C C . GLY A 1 91 ? 4.926 -9.008 8.672 1 90.81 91 GLY A C 1
ATOM 754 O O . GLY A 1 91 ? 5.227 -9.211 9.844 1 90.81 91 GLY A O 1
ATOM 755 N N . LEU A 1 92 ? 4.27 -8.023 8.273 1 95.88 92 LEU A N 1
ATOM 756 C CA . LEU A 1 92 ? 3.965 -6.961 9.227 1 95.88 92 LEU A CA 1
ATOM 757 C C . LEU A 1 92 ? 2.783 -7.348 10.109 1 95.88 92 LEU A C 1
ATOM 759 O O . LEU A 1 92 ? 1.724 -7.727 9.609 1 95.88 92 LEU A O 1
ATOM 763 N N . ASP A 1 93 ? 2.99 -7.234 11.383 1 97.56 93 ASP A N 1
ATOM 764 C CA . ASP A 1 93 ? 1.948 -7.535 12.359 1 97.56 93 ASP A CA 1
ATOM 765 C C . ASP A 1 93 ? 0.825 -6.504 12.305 1 97.56 93 ASP A C 1
ATOM 767 O O . ASP A 1 93 ? 1.053 -5.316 12.547 1 97.56 93 ASP A O 1
ATOM 771 N N . HIS A 1 94 ? -0.386 -6.996 12.078 1 98.38 94 HIS A N 1
ATOM 772 C CA . HIS A 1 94 ? -1.535 -6.102 11.969 1 98.38 94 HIS A CA 1
ATOM 773 C C . HIS A 1 94 ? -1.766 -5.344 13.273 1 98.38 94 HIS A C 1
ATOM 775 O O . HIS A 1 94 ? -2.395 -4.281 13.273 1 98.38 94 HIS A O 1
ATOM 781 N N . GLU A 1 95 ? -1.282 -5.832 14.328 1 98.62 95 GLU A N 1
ATOM 782 C CA . GLU A 1 95 ? -1.415 -5.1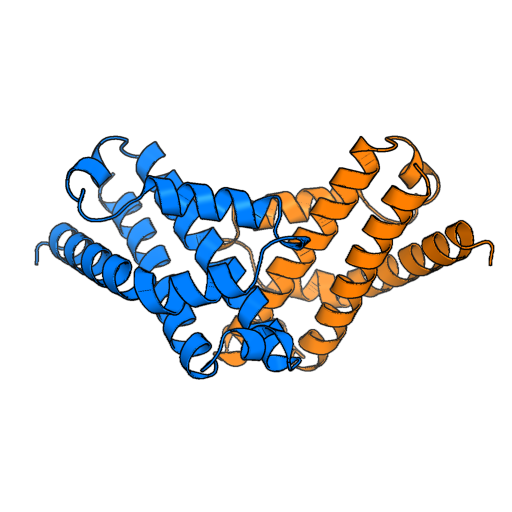48 15.609 1 98.62 95 GLU A CA 1
ATOM 783 C C . GLU A 1 95 ? -0.667 -3.82 15.609 1 98.62 95 GLU A C 1
ATOM 785 O O . GLU A 1 95 ? -1.094 -2.861 16.25 1 98.62 95 GLU A O 1
ATOM 790 N N . ILE A 1 96 ? 0.419 -3.787 14.906 1 98.44 96 ILE A N 1
ATOM 791 C CA . ILE A 1 96 ? 1.202 -2.561 14.82 1 98.44 96 ILE A CA 1
ATOM 792 C C . ILE A 1 96 ? 0.39 -1.48 14.102 1 98.44 96 ILE A C 1
ATOM 794 O O . ILE A 1 96 ? 0.317 -0.341 14.57 1 98.44 96 ILE A O 1
ATOM 798 N N . ILE A 1 97 ? -0.274 -1.859 13.062 1 98.69 97 ILE A N 1
ATOM 799 C CA . ILE A 1 97 ? -1.103 -0.925 12.312 1 98.69 97 ILE A CA 1
ATOM 800 C C . ILE A 1 97 ? -2.271 -0.458 13.172 1 98.69 97 ILE A C 1
ATOM 802 O O . ILE A 1 97 ? -2.594 0.732 13.203 1 98.69 97 ILE A O 1
ATOM 806 N N . PHE A 1 98 ? -2.83 -1.396 13.898 1 98.81 98 PHE A N 1
ATOM 807 C CA . PHE A 1 98 ? -3.922 -1.055 14.805 1 98.81 98 PHE A CA 1
ATOM 808 C C . PHE A 1 98 ? -3.473 -0.017 15.82 1 98.81 98 PHE A C 1
ATOM 810 O O . PHE A 1 98 ? -4.145 0.999 16.016 1 98.81 98 PHE A O 1
ATOM 817 N N . ASN A 1 99 ? -2.357 -0.25 16.359 1 98.31 99 ASN A N 1
ATOM 818 C CA . ASN A 1 99 ? -1.853 0.637 17.406 1 98.31 99 ASN A CA 1
ATOM 819 C C . ASN A 1 99 ? -1.544 2.027 16.859 1 98.31 99 ASN A C 1
ATOM 821 O O . ASN A 1 99 ? -1.794 3.033 17.531 1 98.31 99 ASN A O 1
ATOM 825 N N . ILE A 1 100 ? -1.006 2.062 15.695 1 98.44 100 ILE A N 1
ATOM 826 C CA . ILE A 1 100 ? -0.725 3.346 15.062 1 98.44 100 ILE A CA 1
ATOM 827 C C . ILE A 1 100 ? -2.023 4.129 14.883 1 98.44 100 ILE A C 1
ATOM 829 O O . ILE A 1 100 ? -2.105 5.301 15.25 1 98.44 100 ILE A O 1
ATOM 833 N N . CYS A 1 101 ? -3.021 3.486 14.391 1 98.5 101 CYS A N 1
ATOM 834 C CA . CYS A 1 101 ? -4.305 4.137 14.148 1 98.5 101 CYS A CA 1
ATOM 835 C C . CYS A 1 101 ? -4.973 4.539 15.453 1 98.5 101 CYS A C 1
ATOM 837 O O . CYS A 1 101 ? -5.602 5.598 15.531 1 98.5 101 CYS A O 1
ATOM 839 N N . ASN A 1 102 ? -4.797 3.721 16.406 1 97.31 102 ASN A N 1
ATOM 840 C CA . ASN A 1 102 ? -5.496 3.91 17.672 1 97.31 102 ASN A CA 1
ATOM 841 C C . ASN A 1 102 ? -4.801 4.949 18.547 1 97.31 102 ASN A C 1
ATOM 843 O O . ASN A 1 102 ? -5.453 5.68 19.281 1 97.31 102 ASN A O 1
ATOM 847 N N . GLU A 1 103 ? -3.502 5.051 18.406 1 96.12 103 GLU A N 1
ATOM 848 C CA . GLU A 1 103 ? -2.781 5.789 19.438 1 96.12 103 GLU A CA 1
ATOM 849 C C . GLU A 1 103 ? -1.976 6.938 18.828 1 96.12 103 GLU A C 1
ATOM 851 O O . GLU A 1 103 ? -1.664 7.914 19.516 1 96.12 103 GLU A O 1
ATOM 856 N N . LYS A 1 104 ? -1.594 6.785 17.672 1 97.12 104 LYS A N 1
ATOM 857 C CA . LYS A 1 104 ? -0.584 7.703 17.156 1 97.12 104 LYS A CA 1
ATOM 858 C C . LYS A 1 104 ? -1.188 8.656 16.125 1 97.12 104 LYS A C 1
ATOM 860 O O . LYS A 1 104 ? -0.707 9.773 15.945 1 97.12 104 LYS A O 1
ATOM 865 N N . LEU A 1 105 ? -2.195 8.258 15.5 1 98.06 105 LEU A N 1
ATOM 866 C CA . LEU A 1 105 ? -2.729 8.992 14.359 1 98.06 105 LEU A CA 1
ATOM 867 C C . LEU A 1 105 ? -3.293 10.344 14.797 1 98.06 105 LEU A C 1
ATOM 869 O O . LEU A 1 105 ? -3.139 11.344 14.094 1 98.06 105 LEU A O 1
ATOM 873 N N . ASP A 1 106 ? -3.939 10.398 15.961 1 96.81 106 ASP A N 1
ATOM 874 C CA . ASP A 1 106 ? -4.543 11.641 16.453 1 96.81 106 ASP A CA 1
ATOM 875 C C . ASP A 1 106 ? -3.479 12.703 16.703 1 96.81 106 ASP A C 1
ATOM 877 O O . ASP A 1 106 ? -3.691 13.883 16.422 1 96.81 106 ASP A O 1
ATOM 881 N N . ASN A 1 107 ? -2.414 12.281 17.266 1 96.94 107 ASN A N 1
ATOM 882 C CA . ASN A 1 107 ? -1.319 13.219 17.5 1 96.94 107 ASN A CA 1
ATOM 883 C C . ASN A 1 107 ? -0.761 13.773 16.188 1 96.94 107 ASN A C 1
ATOM 885 O O . ASN A 1 107 ? -0.491 14.969 16.094 1 96.94 107 ASN A O 1
ATOM 889 N N . LEU A 1 108 ? -0.575 12.938 15.273 1 98.44 108 LEU A N 1
ATOM 890 C CA . LEU A 1 108 ? -0.105 13.391 13.969 1 98.44 108 LEU A CA 1
ATOM 891 C C . LEU A 1 108 ? -1.086 14.383 13.352 1 98.44 108 LEU A C 1
ATOM 893 O O . LEU A 1 108 ? -0.679 15.422 12.82 1 98.44 108 LEU A O 1
ATOM 897 N N . LYS A 1 109 ? -2.336 14.055 13.461 1 98.38 109 LYS A N 1
ATOM 898 C CA . LYS A 1 109 ? -3.373 14.93 12.922 1 98.38 109 LYS A CA 1
ATOM 899 C C . LYS A 1 109 ? -3.293 16.328 13.539 1 98.38 109 LYS A C 1
ATOM 901 O O . LYS A 1 109 ? -3.354 17.328 12.82 1 98.38 109 LYS A O 1
ATOM 906 N N . THR A 1 110 ? -3.16 16.375 14.789 1 97.81 110 THR A N 1
ATOM 907 C CA . THR A 1 110 ? -3.086 17.641 15.5 1 97.81 110 THR A CA 1
ATOM 908 C C . THR A 1 110 ? -1.899 18.469 15.016 1 97.81 110 THR A C 1
ATOM 910 O O . THR A 1 110 ? -2.041 19.656 14.719 1 97.81 110 THR A O 1
ATOM 913 N N . THR A 1 111 ? -0.802 17.812 14.898 1 98.12 111 THR A N 1
ATOM 914 C CA . THR A 1 111 ? 0.405 18.5 14.445 1 98.12 111 THR A CA 1
ATOM 915 C C . THR A 1 111 ? 0.241 19 13.016 1 98.12 111 THR A C 1
ATOM 917 O O . THR A 1 111 ? 0.584 20.141 12.703 1 98.12 111 THR A O 1
ATOM 920 N N . VAL A 1 112 ? -0.285 18.203 12.172 1 98.19 112 VAL A N 1
ATOM 921 C CA . VAL A 1 112 ? -0.447 18.547 10.766 1 98.19 112 VAL A CA 1
ATOM 922 C C . VAL A 1 112 ? -1.419 19.719 10.633 1 98.19 112 VAL A C 1
ATOM 924 O O . VAL A 1 112 ? -1.192 20.641 9.836 1 98.19 112 VAL A O 1
ATOM 927 N N . ASN A 1 113 ? -2.459 19.656 11.43 1 97.44 113 ASN A N 1
ATOM 928 C CA . ASN A 1 113 ? -3.406 20.766 11.422 1 97.44 113 ASN A CA 1
ATOM 929 C C . ASN A 1 113 ? -2.74 22.078 11.836 1 97.44 113 ASN A C 1
ATOM 931 O O . ASN A 1 113 ? -2.996 23.125 11.242 1 97.44 113 ASN A O 1
ATOM 935 N N . LEU A 1 114 ? -1.966 22 12.836 1 97.06 114 LEU A N 1
ATOM 936 C CA . LEU A 1 114 ? -1.232 23.188 13.281 1 97.06 114 LEU A CA 1
ATOM 937 C C . LEU A 1 114 ? -0.327 23.719 12.18 1 97.06 114 LEU A C 1
ATOM 939 O O . LEU A 1 114 ? -0.297 24.922 11.914 1 97.06 114 LEU A O 1
ATOM 943 N N . ILE A 1 115 ? 0.378 22.844 11.508 1 97.25 115 ILE A N 1
ATOM 944 C CA . ILE A 1 115 ? 1.305 23.219 10.445 1 97.25 115 ILE A CA 1
ATOM 945 C C . ILE A 1 115 ? 0.541 23.891 9.312 1 97.25 115 ILE A C 1
ATOM 947 O O . ILE A 1 115 ? 0.944 24.953 8.828 1 97.25 115 ILE A O 1
ATOM 951 N N . LEU A 1 116 ? -0.53 23.266 8.961 1 97.19 116 LEU A N 1
ATOM 952 C CA . LEU A 1 116 ? -1.303 23.797 7.848 1 97.19 116 LEU A CA 1
ATOM 953 C C . LEU A 1 116 ? -1.896 25.156 8.203 1 97.19 116 LEU A C 1
ATOM 955 O O . LEU A 1 116 ? -1.972 26.047 7.355 1 97.19 116 LEU A O 1
ATOM 959 N N . LYS A 1 117 ? -2.309 25.328 9.453 1 96.19 117 LYS A N 1
ATOM 960 C CA . LYS A 1 117 ? -2.787 26.625 9.922 1 96.1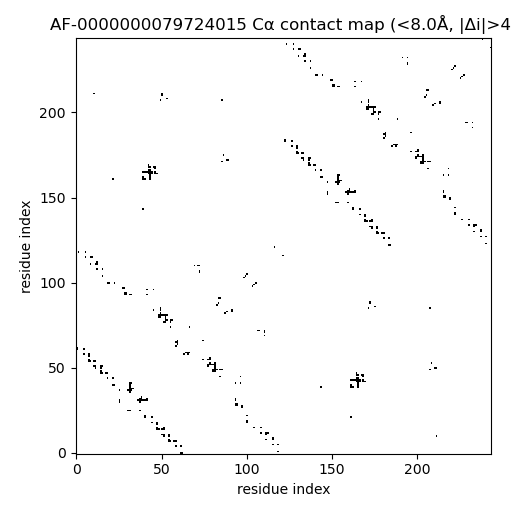9 117 LYS A CA 1
ATOM 961 C C . LYS A 1 117 ? -1.694 27.688 9.805 1 96.19 117 LYS A C 1
ATOM 963 O O . LYS A 1 117 ? -1.954 28.812 9.367 1 96.19 117 LYS A O 1
ATOM 968 N N . GLN A 1 118 ? -0.549 27.312 10.164 1 94.31 118 GLN A N 1
ATOM 969 C CA . GLN A 1 118 ? 0.576 28.25 10.117 1 94.31 118 GLN A CA 1
ATOM 970 C C . GLN A 1 118 ? 0.954 28.578 8.68 1 94.31 118 GLN A C 1
ATOM 972 O O . GLN A 1 118 ? 1.256 29.719 8.359 1 94.31 118 GLN A O 1
ATOM 977 N N . LEU A 1 119 ? 0.95 27.578 7.836 1 93.44 119 LEU A N 1
ATOM 978 C CA . LEU A 1 119 ? 1.312 27.781 6.434 1 93.44 119 LEU A CA 1
ATOM 979 C C . LEU A 1 119 ? 0.268 28.641 5.723 1 93.44 119 LEU A C 1
ATOM 981 O O . LEU A 1 119 ? 0.593 29.375 4.785 1 93.44 119 LEU A O 1
ATOM 985 N N . ASN A 1 120 ? -0.923 28.484 6.188 1 90.94 120 ASN A N 1
ATOM 986 C CA . ASN A 1 120 ? -2.01 29.234 5.574 1 90.94 120 ASN A CA 1
ATOM 987 C C . ASN A 1 120 ? -2.166 30.609 6.207 1 90.94 120 ASN A C 1
ATOM 989 O O . ASN A 1 120 ? -2.965 31.438 5.742 1 90.94 120 ASN A O 1
ATOM 993 N N . GLY A 1 121 ? -1.257 30.984 7.203 1 84.69 121 GLY A N 1
ATOM 994 C CA . GLY A 1 121 ? -1.312 32.281 7.852 1 84.69 121 GLY A CA 1
ATOM 995 C C . GLY A 1 121 ? -2.414 32.375 8.891 1 84.69 121 GLY A C 1
ATOM 996 O O . GLY A 1 121 ? -2.896 33.469 9.188 1 84.69 121 GLY A O 1
ATOM 997 N N . ALA A 1 122 ? -2.984 31.359 9.312 1 71.44 122 ALA A N 1
ATOM 998 C CA . ALA A 1 122 ? -4.035 31.375 10.328 1 71.44 122 ALA A CA 1
ATOM 999 C C . ALA A 1 122 ? -3.49 30.969 11.688 1 71.44 122 ALA A C 1
ATOM 1001 O O . ALA A 1 122 ? -2.467 30.281 11.773 1 71.44 122 ALA A O 1
ATOM 1002 N N . MET B 1 1 ? 15.914 -23.5 -1.972 1 65.75 1 MET B N 1
ATOM 1003 C CA . MET B 1 1 ? 15.688 -22.5 -3.018 1 65.75 1 MET B CA 1
ATOM 1004 C C . MET B 1 1 ? 14.305 -22.656 -3.633 1 65.75 1 MET B C 1
ATOM 1006 O O . MET B 1 1 ? 13.547 -21.688 -3.717 1 65.75 1 MET B O 1
ATOM 1010 N N . SER B 1 2 ? 13.922 -23.906 -3.756 1 82.81 2 SER B N 1
ATOM 1011 C CA . SER B 1 2 ? 12.625 -24.172 -4.371 1 82.81 2 SER B CA 1
ATOM 1012 C C . SER B 1 2 ? 11.477 -23.859 -3.41 1 82.81 2 SER B C 1
ATOM 1014 O O . SER B 1 2 ? 10.469 -23.281 -3.805 1 82.81 2 SER B O 1
ATOM 1016 N N . GLU B 1 3 ? 11.852 -24 -2.074 1 92.5 3 GLU B N 1
ATOM 1017 C CA . GLU B 1 3 ? 10.781 -23.797 -1.106 1 92.5 3 GLU B CA 1
ATOM 1018 C C . GLU B 1 3 ? 10.508 -22.297 -0.892 1 92.5 3 GLU B C 1
ATOM 1020 O O . GLU B 1 3 ? 9.359 -21.891 -0.749 1 92.5 3 GLU B O 1
ATOM 1025 N N . GLU B 1 4 ? 11.539 -21.562 -0.903 1 95.88 4 GLU B N 1
ATOM 1026 C CA . GLU B 1 4 ? 11.391 -20.125 -0.746 1 95.88 4 GLU B CA 1
ATOM 1027 C C . GLU B 1 4 ? 10.648 -19.516 -1.933 1 95.88 4 GLU B C 1
ATOM 1029 O O . GLU B 1 4 ? 9.781 -18.656 -1.757 1 95.88 4 GLU B O 1
ATOM 1034 N N . ILE B 1 5 ? 10.992 -19.969 -3.047 1 97.38 5 ILE B N 1
ATOM 1035 C CA . ILE B 1 5 ? 10.344 -19.484 -4.258 1 97.38 5 ILE B CA 1
ATOM 1036 C C . ILE B 1 5 ? 8.859 -19.875 -4.234 1 97.38 5 ILE B C 1
ATOM 1038 O O . ILE B 1 5 ? 8 -19.047 -4.555 1 97.38 5 ILE B O 1
ATOM 1042 N N . LYS B 1 6 ? 8.641 -21.078 -3.842 1 97.25 6 LYS B N 1
ATOM 1043 C CA . LYS B 1 6 ? 7.258 -21.531 -3.736 1 97.25 6 LYS B CA 1
ATOM 1044 C C . LYS B 1 6 ? 6.457 -20.656 -2.781 1 97.25 6 LYS B C 1
ATOM 1046 O O . LYS B 1 6 ? 5.324 -20.266 -3.084 1 97.25 6 LYS B O 1
ATOM 1051 N N . GLU B 1 7 ? 7.039 -20.312 -1.687 1 96.88 7 GLU B N 1
ATOM 1052 C CA . GLU B 1 7 ? 6.367 -19.469 -0.704 1 96.88 7 GLU B CA 1
ATOM 1053 C C . GLU B 1 7 ? 6.031 -18.094 -1.29 1 96.88 7 GLU B C 1
ATOM 1055 O O . GLU B 1 7 ? 4.961 -17.547 -1.024 1 96.88 7 GLU B O 1
ATOM 1060 N N . ARG B 1 8 ? 6.988 -17.578 -2.074 1 97.75 8 ARG B N 1
ATOM 1061 C CA . ARG B 1 8 ? 6.734 -16.281 -2.719 1 97.75 8 ARG B CA 1
ATOM 1062 C C . ARG B 1 8 ? 5.543 -16.375 -3.666 1 97.75 8 ARG B C 1
ATOM 1064 O O . ARG B 1 8 ? 4.688 -15.492 -3.678 1 97.75 8 ARG B O 1
ATOM 1071 N N . PHE B 1 9 ? 5.48 -17.469 -4.383 1 98.25 9 PHE B N 1
ATOM 1072 C CA . PHE B 1 9 ? 4.379 -17.609 -5.328 1 98.25 9 PHE B CA 1
ATOM 1073 C C . PHE B 1 9 ? 3.066 -17.859 -4.598 1 98.25 9 PHE B C 1
ATOM 1075 O O . PHE B 1 9 ? 1.995 -17.5 -5.094 1 98.25 9 PHE B O 1
ATOM 1082 N N . GLU B 1 10 ? 3.145 -18.422 -3.416 1 97.69 10 GLU B N 1
ATOM 1083 C CA . GLU B 1 10 ? 1.938 -18.562 -2.604 1 97.69 10 GLU B CA 1
ATOM 1084 C C . GLU B 1 10 ? 1.426 -17.188 -2.146 1 97.69 10 GLU B C 1
ATOM 1086 O O . GLU B 1 10 ? 0.218 -16.953 -2.145 1 97.69 10 GLU B O 1
ATOM 1091 N N . PHE B 1 11 ? 2.365 -16.328 -1.797 1 97.75 11 PHE B N 1
ATOM 1092 C CA . PHE B 1 11 ? 1.978 -14.969 -1.432 1 97.75 11 PHE B CA 1
ATOM 1093 C C . PHE B 1 11 ? 1.368 -14.234 -2.625 1 97.75 11 PHE B C 1
ATOM 1095 O O . PHE B 1 11 ? 0.38 -13.516 -2.479 1 97.75 11 PHE B O 1
ATOM 1102 N N . ILE B 1 12 ? 1.953 -14.453 -3.748 1 98.56 12 ILE B N 1
ATOM 1103 C CA . ILE B 1 12 ? 1.442 -13.836 -4.965 1 98.56 12 ILE B CA 1
ATOM 1104 C C . ILE B 1 12 ? 0.026 -14.328 -5.246 1 98.56 12 ILE B C 1
ATOM 1106 O O . ILE B 1 12 ? -0.871 -13.539 -5.539 1 98.56 12 ILE B O 1
ATOM 1110 N N . THR B 1 13 ? -0.171 -15.633 -5.098 1 98.44 13 THR B N 1
ATOM 1111 C CA . THR B 1 13 ? -1.482 -16.219 -5.332 1 98.44 13 THR B CA 1
ATOM 1112 C C . THR B 1 13 ? -2.518 -15.648 -4.371 1 98.44 13 THR B C 1
ATOM 1114 O O . THR B 1 13 ? -3.627 -15.297 -4.781 1 98.44 13 THR B O 1
ATOM 1117 N N . GLU B 1 14 ? -2.137 -15.562 -3.172 1 97.94 14 GLU B N 1
ATOM 1118 C CA . GLU B 1 14 ? -3.041 -14.984 -2.186 1 97.94 14 GLU B CA 1
ATOM 1119 C C . GLU B 1 14 ? -3.432 -13.562 -2.564 1 97.94 14 GLU B C 1
ATOM 1121 O O . GLU B 1 14 ? -4.605 -13.188 -2.49 1 97.94 14 GLU B O 1
ATOM 1126 N N . SER B 1 15 ? -2.48 -12.758 -2.979 1 98.62 15 SER B N 1
ATOM 1127 C CA . SER B 1 15 ? -2.742 -11.375 -3.375 1 98.62 15 SER B CA 1
ATOM 1128 C C . SER B 1 15 ? -3.658 -11.312 -4.594 1 98.62 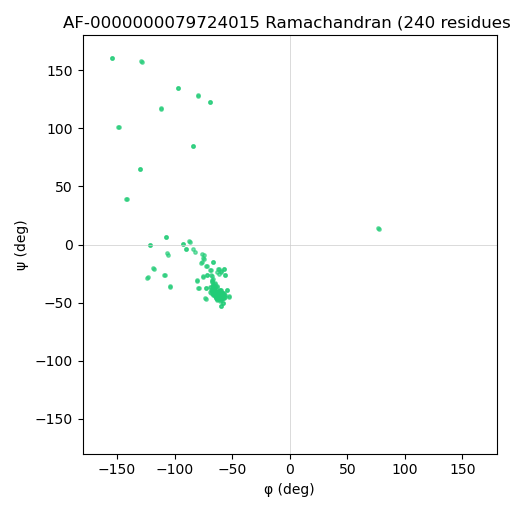15 SER B C 1
ATOM 1130 O O . SER B 1 15 ? -4.578 -10.5 -4.641 1 98.62 15 SER B O 1
ATOM 1132 N N . ILE B 1 16 ? -3.396 -12.188 -5.527 1 98.81 16 ILE B N 1
ATOM 1133 C CA . ILE B 1 16 ? -4.219 -12.219 -6.734 1 98.81 16 ILE B CA 1
ATOM 1134 C C . ILE B 1 16 ? -5.668 -12.523 -6.359 1 98.81 16 ILE B C 1
ATOM 1136 O O . ILE B 1 16 ? -6.59 -11.844 -6.824 1 98.81 16 ILE B O 1
ATOM 1140 N N . LEU B 1 17 ? -5.867 -13.469 -5.492 1 98.44 17 LEU B N 1
ATOM 1141 C CA . LEU B 1 17 ? -7.215 -13.883 -5.117 1 98.44 17 LEU B CA 1
ATOM 1142 C C . LEU B 1 17 ? -7.934 -12.766 -4.367 1 98.44 17 LEU B C 1
ATOM 1144 O O . LEU B 1 17 ? -9.125 -12.531 -4.582 1 98.44 17 LEU B O 1
ATOM 1148 N N . LEU B 1 18 ? -7.223 -12.094 -3.541 1 98.62 18 LEU B N 1
ATOM 1149 C CA . LEU B 1 18 ? -7.801 -10.961 -2.824 1 98.62 18 LEU B CA 1
ATOM 1150 C C . LEU B 1 18 ? -8.203 -9.852 -3.791 1 98.62 18 LEU B C 1
ATOM 1152 O O . LEU B 1 18 ? -9.305 -9.305 -3.686 1 98.62 18 LEU B O 1
ATOM 1156 N N . ILE B 1 19 ? -7.355 -9.531 -4.703 1 98.88 19 ILE B N 1
ATOM 1157 C CA . ILE B 1 19 ? -7.637 -8.492 -5.68 1 98.88 19 ILE B CA 1
ATOM 1158 C C . ILE B 1 19 ? -8.875 -8.859 -6.488 1 98.88 19 ILE B C 1
ATOM 1160 O O . ILE B 1 19 ? -9.766 -8.023 -6.695 1 98.88 19 ILE B O 1
ATOM 1164 N N . GLU B 1 20 ? -8.906 -10.094 -6.926 1 98.62 20 GLU B N 1
ATOM 1165 C CA . GLU B 1 20 ? -10.047 -10.547 -7.719 1 98.62 20 GLU B CA 1
ATOM 1166 C C . GLU B 1 20 ? -11.352 -10.375 -6.949 1 98.62 20 GLU B C 1
ATOM 1168 O O . GLU B 1 20 ? -12.344 -9.898 -7.5 1 98.62 20 GLU B O 1
ATOM 1173 N N . THR B 1 21 ? -11.312 -10.758 -5.738 1 98.56 21 THR B N 1
ATOM 1174 C CA . THR B 1 21 ? -12.508 -10.664 -4.902 1 98.56 21 THR B CA 1
ATOM 1175 C C . THR B 1 21 ? -12.938 -9.203 -4.734 1 98.56 21 THR B C 1
ATOM 1177 O O . THR B 1 21 ? -14.109 -8.875 -4.91 1 98.56 21 THR B O 1
ATOM 1180 N N . ARG B 1 22 ? -12.039 -8.359 -4.477 1 98.75 22 ARG B N 1
ATOM 1181 C CA . ARG B 1 22 ? -12.312 -6.945 -4.234 1 98.75 22 ARG B CA 1
ATOM 1182 C C . ARG B 1 22 ? -12.773 -6.254 -5.512 1 98.75 22 ARG B C 1
ATOM 1184 O O . ARG B 1 22 ? -13.664 -5.395 -5.473 1 98.75 22 ARG B O 1
ATOM 1191 N N . PHE B 1 23 ? -12.203 -6.66 -6.566 1 98.75 23 PHE B N 1
ATOM 1192 C CA . PHE B 1 23 ? -12.43 -5.996 -7.848 1 98.75 23 PHE B CA 1
ATOM 1193 C C . PHE B 1 23 ? -13.828 -6.312 -8.375 1 98.75 23 PHE B C 1
ATOM 1195 O O . PHE B 1 23 ? -14.328 -5.621 -9.266 1 98.75 23 PHE B O 1
ATOM 1202 N N . LYS B 1 24 ? -14.453 -7.355 -7.871 1 98.44 24 LYS B N 1
ATOM 1203 C CA . LYS B 1 24 ? -15.82 -7.695 -8.273 1 98.44 24 LYS B CA 1
ATOM 1204 C C . LYS B 1 24 ? -16.766 -6.531 -8.023 1 98.44 24 LYS B C 1
ATOM 1206 O O . LYS B 1 24 ? -17.812 -6.418 -8.688 1 98.44 24 LYS B O 1
ATOM 1211 N N . LYS B 1 25 ? -16.406 -5.625 -7.152 1 98.25 25 LYS B N 1
ATOM 1212 C CA . LYS B 1 25 ? -17.266 -4.504 -6.793 1 98.25 25 LYS B CA 1
ATOM 1213 C C . LYS B 1 25 ? -17.016 -3.305 -7.699 1 98.25 25 LYS B C 1
ATOM 1215 O O . LYS B 1 25 ? -17.703 -2.287 -7.594 1 98.25 25 LYS B O 1
ATOM 1220 N N . ILE B 1 26 ? -16.094 -3.439 -8.523 1 98.81 26 ILE B N 1
ATOM 1221 C CA . ILE B 1 26 ? -15.695 -2.348 -9.406 1 98.81 26 ILE B CA 1
ATOM 1222 C C . ILE B 1 26 ? -16.062 -2.686 -10.844 1 98.81 26 ILE B C 1
ATOM 1224 O O . ILE B 1 26 ? -15.555 -3.658 -11.414 1 98.81 26 ILE B O 1
ATOM 1228 N N . LYS B 1 27 ? -16.891 -1.972 -11.438 1 98.31 27 LYS B N 1
ATOM 1229 C CA . LYS B 1 27 ? -17.344 -2.244 -12.797 1 98.31 27 LYS B CA 1
ATOM 1230 C C . LYS B 1 27 ? -16.688 -1.296 -13.797 1 98.31 27 LYS B C 1
ATOM 1232 O O . LYS B 1 27 ? -16.375 -1.691 -14.93 1 98.31 27 LYS B O 1
ATOM 1237 N N . PHE B 1 28 ? -16.5 -0.075 -13.359 1 98.38 28 PHE B N 1
ATOM 1238 C CA . PHE B 1 28 ? -15.852 0.951 -14.172 1 98.38 28 PHE B CA 1
ATOM 1239 C C . PHE B 1 28 ? -14.719 1.619 -13.398 1 98.38 28 PHE B C 1
ATOM 1241 O O . PHE B 1 28 ? -14.695 1.582 -12.164 1 98.38 28 PHE B O 1
ATOM 1248 N N . PRO B 1 29 ? -13.766 2.215 -14.141 1 98.5 29 PRO B N 1
ATOM 1249 C CA . PRO B 1 29 ? -12.625 2.824 -13.461 1 98.5 29 PRO B CA 1
ATOM 1250 C C . PRO B 1 29 ? -13.047 3.832 -12.391 1 98.5 29 PRO B C 1
ATOM 1252 O O . PRO B 1 29 ? -12.5 3.834 -11.289 1 98.5 29 PRO B O 1
ATOM 1255 N N . ASP B 1 30 ? -14.023 4.594 -12.625 1 98.5 30 ASP B N 1
ATOM 1256 C CA . ASP B 1 30 ? -14.391 5.684 -11.727 1 98.5 30 ASP B CA 1
ATOM 1257 C C . ASP B 1 30 ? -15.078 5.148 -10.469 1 98.5 30 ASP B C 1
ATOM 1259 O O . ASP B 1 30 ? -15.25 5.879 -9.492 1 98.5 30 ASP B O 1
ATOM 1263 N N . ASP B 1 31 ? -15.461 3.898 -10.453 1 98.62 31 ASP B N 1
ATOM 1264 C CA . ASP B 1 31 ? -15.992 3.303 -9.234 1 98.62 31 ASP B CA 1
ATOM 1265 C C . ASP B 1 31 ? -14.977 3.359 -8.094 1 98.62 31 ASP B C 1
ATOM 1267 O O . ASP B 1 31 ? -15.344 3.359 -6.922 1 98.62 31 ASP B O 1
ATOM 1271 N N . PHE B 1 32 ? -13.727 3.457 -8.477 1 98.62 32 PHE B N 1
ATOM 1272 C CA . PHE B 1 32 ? -12.656 3.533 -7.492 1 98.62 32 PHE B CA 1
ATOM 1273 C C . PHE B 1 32 ? -12.727 4.836 -6.707 1 98.62 32 PHE B C 1
ATOM 1275 O O . PHE B 1 32 ? -12.352 4.887 -5.535 1 98.62 32 PHE B O 1
ATOM 1282 N N . ILE B 1 33 ? -13.227 5.832 -7.348 1 97.88 33 ILE B N 1
ATOM 1283 C CA . ILE B 1 33 ? -13 7.137 -6.73 1 97.88 33 ILE B CA 1
ATOM 1284 C C . ILE B 1 33 ? -14.344 7.809 -6.449 1 97.88 33 ILE B C 1
ATOM 1286 O O . ILE B 1 33 ? -14.391 8.898 -5.871 1 97.88 33 ILE B O 1
ATOM 1290 N N . ASN B 1 34 ? -15.367 7.141 -6.797 1 97.75 34 ASN B N 1
ATOM 1291 C CA . ASN B 1 34 ? -16.672 7.77 -6.66 1 97.75 34 ASN B CA 1
ATOM 1292 C C . ASN B 1 34 ? -17.312 7.445 -5.316 1 97.75 34 ASN B C 1
ATOM 1294 O O . ASN B 1 34 ? -18.469 7.824 -5.059 1 97.75 34 ASN B O 1
ATOM 1298 N N . SER B 1 35 ? -16.688 6.707 -4.465 1 97.62 35 SER B N 1
ATOM 1299 C CA . SER B 1 35 ? -17.203 6.367 -3.141 1 97.62 35 SER B CA 1
ATOM 1300 C C . SER B 1 35 ? -16.062 6.051 -2.178 1 97.62 35 SER B C 1
ATOM 1302 O O . SER B 1 35 ? -14.953 5.723 -2.605 1 97.62 35 SER B O 1
ATOM 1304 N N . ASP B 1 36 ? -16.391 6.133 -0.985 1 97.12 36 ASP B N 1
ATOM 1305 C CA . ASP B 1 36 ? -15.414 5.766 0.032 1 97.12 36 ASP B CA 1
ATOM 1306 C C . ASP B 1 36 ? -15.016 4.297 -0.091 1 97.12 36 ASP B C 1
ATOM 1308 O O . ASP B 1 36 ? -13.852 3.945 0.086 1 97.12 36 ASP B O 1
ATOM 1312 N N . GLU B 1 37 ? -16.016 3.516 -0.326 1 97.81 37 GLU B N 1
ATOM 1313 C CA . GLU B 1 37 ? -15.742 2.092 -0.503 1 97.81 37 GLU B CA 1
ATOM 1314 C C . GLU B 1 37 ? -14.828 1.849 -1.699 1 97.81 37 GLU B C 1
ATOM 1316 O O . GLU B 1 37 ? -13.883 1.062 -1.614 1 97.81 37 GLU B O 1
ATOM 1321 N N . GLY B 1 38 ? -15.148 2.527 -2.791 1 98.56 38 GLY B N 1
ATOM 1322 C CA . GLY B 1 38 ? -14.297 2.406 -3.965 1 98.56 38 GLY B CA 1
ATOM 1323 C C . GLY B 1 38 ? -12.859 2.816 -3.703 1 98.56 38 GLY B C 1
ATOM 1324 O O . GLY B 1 38 ? -11.922 2.119 -4.105 1 98.56 38 GLY B O 1
ATOM 1325 N N . LEU B 1 39 ? -12.734 3.885 -2.996 1 98.62 39 LEU B N 1
ATOM 1326 C CA . LEU B 1 39 ? -11.398 4.379 -2.682 1 98.62 39 LEU B CA 1
ATOM 1327 C C . LEU B 1 39 ? -10.664 3.41 -1.762 1 98.62 39 LEU B C 1
ATOM 1329 O O . LEU B 1 39 ? -9.453 3.203 -1.907 1 98.62 39 LEU B O 1
ATOM 1333 N N . THR B 1 40 ? -11.383 2.83 -0.842 1 98.88 40 THR B N 1
ATOM 1334 C CA . THR B 1 40 ? -10.812 1.814 0.036 1 98.88 40 THR B CA 1
ATOM 1335 C C . THR B 1 40 ? -10.328 0.612 -0.77 1 98.88 40 THR B C 1
ATOM 1337 O O . THR B 1 40 ? -9.227 0.107 -0.541 1 98.88 40 THR B O 1
ATOM 1340 N N . ILE B 1 41 ? -11.125 0.228 -1.698 1 98.88 41 ILE B N 1
ATOM 1341 C CA . ILE B 1 41 ? -10.773 -0.901 -2.553 1 98.88 41 ILE B CA 1
ATOM 1342 C C . ILE B 1 41 ? -9.547 -0.555 -3.391 1 98.88 41 ILE B C 1
ATOM 1344 O O . ILE B 1 41 ? -8.633 -1.369 -3.527 1 98.88 41 ILE B O 1
ATOM 1348 N N . LEU B 1 42 ? -9.492 0.63 -3.865 1 98.88 42 LEU B N 1
ATOM 1349 C CA . LEU B 1 42 ? -8.352 1.072 -4.66 1 98.88 42 LEU B CA 1
ATOM 1350 C C . LEU B 1 42 ? -7.062 0.979 -3.854 1 98.88 42 LEU B C 1
ATOM 1352 O O . LEU B 1 42 ? -6.09 0.363 -4.297 1 98.88 42 LEU B O 1
ATOM 1356 N N . ASP B 1 43 ? -7.086 1.574 -2.684 1 98.88 43 ASP B N 1
ATOM 1357 C CA . ASP B 1 43 ? -5.918 1.521 -1.81 1 98.88 43 ASP B CA 1
ATOM 1358 C C . ASP B 1 43 ? -5.52 0.078 -1.513 1 98.88 43 ASP B C 1
ATOM 1360 O O . ASP B 1 43 ? -4.332 -0.259 -1.525 1 98.88 43 ASP B O 1
ATOM 1364 N N . SER B 1 44 ? -6.477 -0.733 -1.241 1 98.94 44 SER B N 1
ATOM 1365 C CA . SER B 1 44 ? -6.223 -2.121 -0.869 1 98.94 44 SER B CA 1
ATOM 1366 C C . SER B 1 44 ? -5.629 -2.906 -2.035 1 98.94 44 SER B C 1
ATOM 1368 O O . SER B 1 44 ? -4.711 -3.707 -1.848 1 98.94 44 SER B O 1
ATOM 1370 N N . ILE B 1 45 ? -6.172 -2.699 -3.205 1 98.94 45 ILE B N 1
ATOM 1371 C CA . ILE B 1 45 ? -5.672 -3.389 -4.387 1 98.94 45 ILE B CA 1
ATOM 1372 C C . ILE B 1 45 ? -4.254 -2.914 -4.703 1 98.94 45 ILE B C 1
ATOM 1374 O O . ILE B 1 45 ? -3.381 -3.721 -5.031 1 98.94 45 ILE B O 1
ATOM 1378 N N . ALA B 1 46 ? -4.031 -1.636 -4.555 1 98.88 46 ALA B N 1
ATOM 1379 C CA . ALA B 1 46 ? -2.688 -1.11 -4.781 1 98.88 46 ALA B CA 1
ATOM 1380 C C . ALA B 1 46 ? -1.679 -1.769 -3.846 1 98.88 46 ALA B C 1
ATOM 1382 O O . ALA B 1 46 ? -0.574 -2.123 -4.262 1 98.88 46 ALA B O 1
ATOM 1383 N N . MET B 1 47 ? -2.014 -1.956 -2.631 1 98.81 47 MET B N 1
ATOM 1384 C CA . MET B 1 47 ? -1.145 -2.607 -1.653 1 98.81 47 MET B CA 1
ATOM 1385 C C . MET B 1 47 ? -0.82 -4.035 -2.08 1 98.81 47 MET B C 1
ATOM 1387 O O . MET B 1 47 ? 0.333 -4.461 -2.004 1 98.81 47 MET B O 1
ATOM 1391 N N . ARG B 1 48 ? -1.801 -4.715 -2.562 1 98.75 48 ARG B N 1
ATOM 1392 C CA . ARG B 1 48 ? -1.601 -6.102 -2.967 1 98.75 48 ARG B CA 1
ATOM 1393 C C . ARG B 1 48 ? -0.789 -6.188 -4.254 1 98.75 48 ARG B C 1
ATOM 1395 O O . ARG B 1 48 ? 0.032 -7.094 -4.418 1 98.75 48 ARG B O 1
ATOM 1402 N N . LEU B 1 49 ? -1.03 -5.246 -5.172 1 98.75 49 LEU B N 1
ATOM 1403 C CA . LEU B 1 49 ? -0.2 -5.199 -6.371 1 98.75 49 LEU B CA 1
ATOM 1404 C C . LEU B 1 49 ? 1.262 -4.953 -6.012 1 98.75 49 LEU B C 1
ATOM 1406 O O . LEU B 1 49 ? 2.16 -5.574 -6.582 1 98.75 49 LEU B O 1
ATOM 14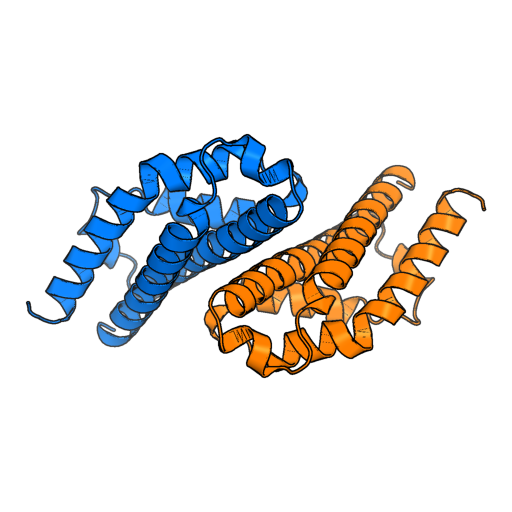10 N N . GLN B 1 50 ? 1.464 -4.059 -5.129 1 98.75 50 GLN B N 1
ATOM 1411 C CA . GLN B 1 50 ? 2.816 -3.816 -4.637 1 98.75 50 GLN B CA 1
ATOM 1412 C C . GLN B 1 50 ? 3.426 -5.086 -4.055 1 98.75 50 GLN B C 1
ATOM 1414 O O . GLN B 1 50 ? 4.582 -5.41 -4.328 1 98.75 50 GLN B O 1
ATOM 1419 N N . THR B 1 51 ? 2.691 -5.816 -3.252 1 98.25 51 THR B N 1
ATOM 1420 C CA . THR B 1 51 ? 3.156 -7.047 -2.617 1 98.25 51 THR B CA 1
ATOM 1421 C C . THR B 1 51 ? 3.52 -8.094 -3.668 1 98.25 51 THR B C 1
ATOM 1423 O O . THR B 1 51 ? 4.52 -8.797 -3.525 1 98.25 51 THR B O 1
ATOM 1426 N N . ILE B 1 52 ? 2.68 -8.164 -4.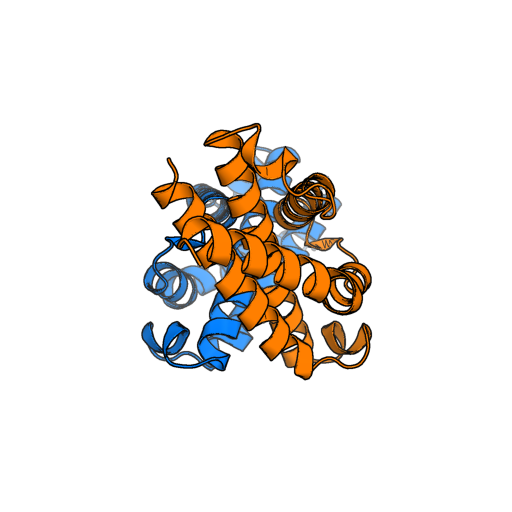691 1 98.62 52 ILE B N 1
ATOM 1427 C CA . ILE B 1 52 ? 2.984 -9.07 -5.789 1 98.62 52 ILE B CA 1
ATOM 1428 C C . ILE B 1 52 ? 4.344 -8.719 -6.387 1 98.62 52 ILE B C 1
ATOM 1430 O O . ILE B 1 52 ? 5.207 -9.586 -6.531 1 98.62 52 ILE B O 1
ATOM 1434 N N . GLY B 1 53 ? 4.547 -7.484 -6.699 1 98.38 53 GLY B N 1
ATOM 1435 C CA . GLY B 1 53 ? 5.82 -7.051 -7.254 1 98.38 53 GLY B CA 1
ATOM 1436 C C . GLY B 1 53 ? 6.992 -7.309 -6.328 1 98.38 53 GLY B C 1
ATOM 1437 O O . GLY B 1 53 ? 8.078 -7.684 -6.777 1 98.38 53 GLY B O 1
ATOM 1438 N N . ASP B 1 54 ? 6.832 -7.113 -5.059 1 97.75 54 ASP B N 1
ATOM 1439 C CA . ASP B 1 54 ? 7.875 -7.367 -4.066 1 97.75 54 ASP B CA 1
ATOM 1440 C C . ASP B 1 54 ? 8.281 -8.836 -4.062 1 97.75 54 ASP B C 1
ATOM 1442 O O . ASP B 1 54 ? 9.469 -9.156 -3.973 1 97.75 54 ASP B O 1
ATOM 1446 N N . ASN B 1 55 ? 7.289 -9.656 -4.082 1 97.88 55 ASN B N 1
ATOM 1447 C CA . ASN B 1 55 ? 7.582 -11.086 -4.082 1 97.88 55 ASN B CA 1
ATOM 1448 C C . ASN B 1 55 ? 8.289 -11.516 -5.359 1 97.88 55 ASN B C 1
ATOM 1450 O O . ASN B 1 55 ? 9.18 -12.375 -5.324 1 97.88 55 ASN B O 1
ATOM 1454 N N . ILE B 1 56 ? 7.914 -10.914 -6.469 1 98.19 56 ILE B N 1
ATOM 1455 C CA . ILE B 1 56 ? 8.609 -11.195 -7.723 1 98.19 56 ILE B CA 1
ATOM 1456 C C . ILE B 1 56 ? 10.07 -10.758 -7.617 1 98.19 56 ILE B C 1
ATOM 1458 O O . ILE B 1 56 ? 10.977 -11.492 -7.996 1 98.19 56 ILE B O 1
ATOM 1462 N N . LYS B 1 57 ? 10.258 -9.562 -7.09 1 97.44 57 LYS B N 1
ATOM 1463 C CA . LYS B 1 57 ? 11.625 -9.094 -6.887 1 97.44 57 LYS B CA 1
ATOM 1464 C C . LYS B 1 57 ? 12.414 -10.055 -6.004 1 97.44 57 LYS B C 1
ATOM 1466 O O . LYS B 1 57 ? 13.594 -10.32 -6.254 1 97.44 57 LYS B O 1
ATOM 1471 N N . SER B 1 58 ? 11.758 -10.5 -5.016 1 97.06 58 SER B N 1
ATOM 1472 C CA . SER B 1 58 ? 12.406 -11.445 -4.113 1 97.06 58 SER B CA 1
ATOM 1473 C C . SER B 1 58 ? 12.805 -12.727 -4.844 1 97.06 58 SER B C 1
ATOM 1475 O O . SER B 1 58 ? 13.875 -13.281 -4.594 1 97.06 58 SER B O 1
ATOM 1477 N N . ILE B 1 59 ? 11.992 -13.203 -5.703 1 97.81 59 ILE B N 1
ATOM 1478 C CA . ILE B 1 59 ? 12.273 -14.406 -6.477 1 97.81 59 ILE B CA 1
ATOM 1479 C C . ILE B 1 59 ? 13.508 -14.195 -7.348 1 97.81 59 ILE B C 1
ATOM 1481 O O . ILE B 1 59 ? 14.383 -15.055 -7.414 1 97.81 59 ILE B O 1
ATOM 1485 N N . VAL B 1 60 ? 13.562 -13.062 -7.969 1 97.56 60 VAL B N 1
ATOM 1486 C CA . VAL B 1 60 ? 14.711 -12.727 -8.805 1 97.56 60 VAL B CA 1
ATOM 1487 C C . VAL B 1 60 ? 15.984 -12.734 -7.969 1 97.56 60 VAL B C 1
ATOM 1489 O O . VAL B 1 60 ? 17.031 -13.188 -8.422 1 97.56 60 VAL B O 1
ATOM 1492 N N . LYS B 1 61 ? 15.883 -12.25 -6.805 1 96.88 61 LYS B N 1
ATOM 1493 C CA . LYS B 1 61 ? 17.031 -12.227 -5.906 1 96.88 61 LYS B CA 1
ATOM 1494 C C . LYS B 1 61 ? 17.469 -13.641 -5.527 1 96.88 61 LYS B C 1
ATOM 1496 O O . LYS B 1 61 ? 18.656 -13.906 -5.379 1 96.88 61 LYS B O 1
ATOM 1501 N N . ILE B 1 62 ? 16.484 -14.492 -5.379 1 96.88 62 ILE B N 1
ATOM 1502 C CA . ILE B 1 62 ? 16.75 -15.875 -5.004 1 96.88 62 ILE B CA 1
ATOM 1503 C C . ILE B 1 62 ? 17.359 -16.625 -6.191 1 96.88 62 ILE B C 1
ATOM 1505 O O . ILE B 1 62 ? 18.344 -17.328 -6.047 1 96.88 62 ILE B O 1
ATOM 1509 N N . ASP B 1 63 ? 16.766 -16.453 -7.309 1 97 63 ASP B N 1
ATOM 1510 C CA . ASP B 1 63 ? 17.156 -17.094 -8.555 1 97 63 ASP B CA 1
ATOM 1511 C C . ASP B 1 63 ? 16.859 -16.203 -9.758 1 97 63 ASP B C 1
ATOM 1513 O O . ASP B 1 63 ? 15.719 -16.156 -10.234 1 97 63 ASP B O 1
ATOM 1517 N N . SER B 1 64 ? 17.844 -15.562 -10.258 1 95.75 64 SER B N 1
ATOM 1518 C CA . SER B 1 64 ? 17.688 -14.539 -11.289 1 95.75 64 SER B CA 1
ATOM 1519 C C . SER B 1 64 ? 17.203 -15.148 -12.602 1 95.75 64 SER B C 1
ATOM 1521 O O . SER B 1 64 ? 16.719 -14.438 -13.492 1 95.75 64 SER B O 1
ATOM 1523 N N . ASN B 1 65 ? 17.281 -16.469 -12.734 1 96.19 65 ASN B N 1
ATOM 1524 C CA . ASN B 1 65 ? 16.922 -17.109 -14 1 96.19 65 ASN B CA 1
ATOM 1525 C C . ASN B 1 65 ? 15.586 -17.844 -13.906 1 96.19 65 ASN B C 1
ATOM 1527 O O . ASN B 1 65 ? 15.062 -18.312 -14.914 1 96.19 65 ASN B O 1
ATOM 1531 N N . PHE B 1 66 ? 15.055 -17.922 -12.734 1 96.94 66 PHE B N 1
ATOM 1532 C CA . PHE B 1 66 ? 13.867 -18.734 -12.508 1 96.94 66 PHE B CA 1
ATOM 1533 C C . PHE B 1 66 ? 12.734 -18.297 -13.422 1 96.94 66 PHE B C 1
ATOM 1535 O O . PHE B 1 66 ? 12.094 -19.125 -14.07 1 96.94 66 PHE B O 1
ATOM 1542 N N . LEU B 1 67 ? 12.531 -17.031 -13.508 1 97.31 67 LEU B N 1
ATOM 1543 C CA . LEU B 1 67 ? 11.367 -16.484 -14.195 1 97.31 67 LEU B CA 1
ATOM 1544 C C . LEU B 1 67 ? 11.539 -16.562 -15.711 1 97.31 67 LEU B C 1
ATOM 1546 O O . LEU B 1 67 ? 10.562 -16.438 -16.453 1 97.31 67 LEU B O 1
ATOM 1550 N N . LYS B 1 68 ? 12.719 -16.781 -16.188 1 96.12 68 LYS B N 1
ATOM 1551 C CA . LYS B 1 68 ? 12.992 -16.859 -17.609 1 96.12 68 LYS B CA 1
ATOM 1552 C C . LYS B 1 68 ? 12.25 -18.047 -18.234 1 96.12 68 LYS B C 1
ATOM 1554 O O . LYS B 1 68 ? 11.969 -18.031 -19.438 1 96.12 68 LYS B O 1
ATOM 1559 N N . ASN B 1 69 ? 11.953 -18.969 -17.469 1 94.31 69 ASN B N 1
ATOM 1560 C CA . ASN B 1 69 ? 11.25 -20.156 -17.938 1 94.31 69 ASN B CA 1
ATOM 1561 C C . ASN B 1 69 ? 9.766 -19.875 -18.172 1 94.31 69 ASN B C 1
ATOM 1563 O O . ASN B 1 69 ? 9.055 -20.703 -18.75 1 94.31 69 ASN B O 1
ATOM 1567 N N . TYR B 1 70 ? 9.305 -18.719 -17.781 1 96.5 70 TYR B N 1
ATOM 1568 C CA . TYR B 1 70 ? 7.91 -18.312 -17.891 1 96.5 70 TYR B CA 1
ATOM 1569 C C . TYR B 1 70 ? 7.785 -16.938 -18.531 1 96.5 70 TYR B C 1
ATOM 1571 O O . TYR B 1 70 ? 7.188 -16.031 -17.969 1 96.5 70 TYR B O 1
ATOM 1579 N N . SER B 1 71 ? 8.188 -16.875 -19.766 1 93.62 71 SER B N 1
ATOM 1580 C CA . SER B 1 71 ? 8.422 -15.609 -20.438 1 93.62 71 SER B CA 1
ATOM 1581 C C . SER B 1 71 ? 7.121 -15.023 -20.969 1 93.62 71 SER B C 1
ATOM 1583 O O . SER B 1 71 ? 7.102 -13.891 -21.469 1 93.62 71 SER B O 1
ATOM 1585 N N . SER B 1 72 ? 6.031 -15.758 -20.875 1 94.19 72 SER B N 1
ATOM 1586 C CA . SER B 1 72 ? 4.754 -15.219 -21.344 1 94.19 72 SER B CA 1
ATOM 1587 C C . SER B 1 72 ? 4.281 -14.07 -20.453 1 94.19 72 SER B C 1
ATOM 1589 O O . SER B 1 72 ? 3.441 -13.273 -20.859 1 94.19 72 SER B O 1
ATOM 1591 N N . THR B 1 73 ? 4.781 -14.055 -19.25 1 97.19 73 THR B N 1
ATOM 1592 C CA . THR B 1 73 ? 4.461 -12.992 -18.312 1 97.19 73 THR B CA 1
ATOM 1593 C C . THR B 1 73 ? 5.547 -11.922 -18.312 1 97.19 73 THR B C 1
ATOM 1595 O O . THR B 1 73 ? 6.738 -12.234 -18.344 1 97.19 73 THR B O 1
ATOM 1598 N N . ASP B 1 74 ? 5.07 -10.656 -18.344 1 96.81 74 ASP B N 1
ATOM 1599 C CA . ASP B 1 74 ? 6.008 -9.531 -18.281 1 96.81 74 ASP B CA 1
ATOM 1600 C C . ASP B 1 74 ? 6.371 -9.203 -16.828 1 96.81 74 ASP B C 1
ATOM 1602 O O . ASP B 1 74 ? 5.863 -8.234 -16.266 1 96.81 74 ASP B O 1
ATOM 1606 N N . TRP B 1 75 ? 7.34 -9.898 -16.297 1 98.19 75 TRP B N 1
ATOM 1607 C CA . TRP B 1 75 ? 7.723 -9.781 -14.891 1 98.19 75 TRP B CA 1
ATOM 1608 C C . TRP B 1 75 ? 8.305 -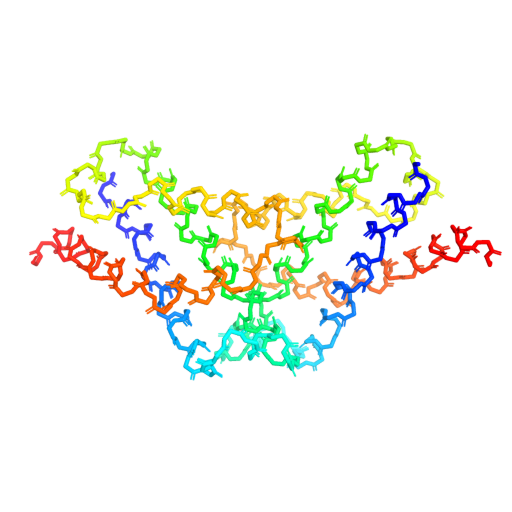8.398 -14.602 1 98.19 75 TRP B C 1
ATOM 1610 O O . TRP B 1 75 ? 8.086 -7.848 -13.523 1 98.19 75 TRP B O 1
ATOM 1620 N N . GLU B 1 76 ? 8.977 -7.871 -15.555 1 97.38 76 GLU B N 1
ATOM 1621 C CA . GLU B 1 76 ? 9.602 -6.562 -15.383 1 97.38 76 GLU B CA 1
ATOM 1622 C C . GLU B 1 76 ? 8.555 -5.469 -15.195 1 97.38 76 GLU B C 1
ATOM 1624 O O . GLU B 1 76 ? 8.727 -4.566 -14.375 1 97.38 76 GLU B O 1
ATOM 1629 N N . LYS B 1 77 ? 7.535 -5.57 -15.961 1 97.75 77 LYS B N 1
ATOM 1630 C CA . LYS B 1 77 ? 6.465 -4.586 -15.852 1 97.75 77 LYS B CA 1
ATOM 1631 C C . LYS B 1 77 ? 5.797 -4.645 -14.484 1 97.75 77 LYS B C 1
ATOM 1633 O O . LYS B 1 77 ? 5.414 -3.613 -13.93 1 97.75 77 LYS B O 1
ATOM 1638 N N . ILE B 1 78 ? 5.664 -5.824 -13.938 1 98.44 78 ILE B N 1
ATOM 1639 C CA . ILE B 1 78 ? 5.066 -6.004 -12.617 1 98.44 78 ILE B CA 1
ATOM 1640 C C . ILE B 1 78 ? 5.961 -5.371 -11.555 1 98.44 78 ILE B C 1
ATOM 1642 O O . ILE B 1 78 ? 5.477 -4.652 -10.68 1 98.44 78 ILE B O 1
ATOM 1646 N N . MET B 1 79 ? 7.23 -5.582 -11.688 1 97.94 79 MET B N 1
ATOM 1647 C CA . MET B 1 79 ? 8.18 -4.992 -10.742 1 97.94 79 MET B CA 1
ATOM 1648 C C . MET B 1 79 ? 8.195 -3.471 -10.875 1 97.94 79 MET B C 1
ATOM 1650 O O . MET B 1 79 ? 8.289 -2.762 -9.867 1 97.94 79 MET B O 1
ATOM 1654 N N . LYS B 1 80 ? 8.102 -3.004 -12.102 1 97.62 80 LYS B N 1
ATOM 1655 C CA . LYS B 1 80 ? 8.055 -1.561 -12.32 1 97.62 80 LYS B CA 1
ATOM 1656 C C . LYS B 1 80 ? 6.809 -0.947 -11.695 1 97.62 80 LYS B C 1
ATOM 1658 O O . LYS B 1 80 ? 6.863 0.135 -11.109 1 97.62 80 LYS B O 1
ATOM 1663 N N . MET B 1 81 ? 5.688 -1.624 -11.906 1 97.94 81 MET B N 1
ATOM 1664 C CA . MET B 1 81 ? 4.457 -1.122 -11.297 1 97.94 81 MET B CA 1
ATOM 1665 C C . MET B 1 81 ? 4.586 -1.053 -9.781 1 97.94 81 MET B C 1
ATOM 1667 O O . MET B 1 81 ? 4.129 -0.092 -9.156 1 97.94 81 MET B O 1
ATOM 1671 N N . ARG B 1 82 ? 5.172 -2.07 -9.219 1 97.94 82 ARG B N 1
ATOM 1672 C CA . ARG B 1 82 ? 5.461 -2.031 -7.785 1 97.94 82 ARG B CA 1
ATOM 1673 C C . ARG B 1 82 ? 6.227 -0.767 -7.418 1 97.94 82 ARG B C 1
ATOM 1675 O O . ARG B 1 82 ? 5.91 -0.11 -6.422 1 97.94 82 ARG B O 1
ATOM 1682 N N . ASP B 1 83 ? 7.227 -0.392 -8.18 1 96.62 83 ASP B N 1
ATOM 1683 C CA . ASP B 1 83 ? 8.055 0.781 -7.906 1 96.62 83 ASP B CA 1
ATOM 1684 C C . ASP B 1 83 ? 7.238 2.066 -8.031 1 96.62 83 ASP B C 1
ATOM 1686 O O . ASP B 1 83 ? 7.398 2.99 -7.23 1 96.62 83 ASP B O 1
ATOM 1690 N N . VAL B 1 84 ? 6.398 2.076 -9 1 97 84 VAL B N 1
ATOM 1691 C CA . VAL B 1 84 ? 5.531 3.236 -9.188 1 97 84 VAL B CA 1
ATOM 1692 C C . VAL B 1 84 ? 4.617 3.396 -7.977 1 97 84 VAL B C 1
ATOM 1694 O O . VAL B 1 84 ? 4.5 4.488 -7.414 1 97 84 VAL B O 1
ATOM 1697 N N . ILE B 1 85 ? 3.965 2.301 -7.5 1 97.69 85 ILE B N 1
ATOM 1698 C CA . ILE B 1 85 ? 3.051 2.35 -6.363 1 97.69 85 ILE B CA 1
ATOM 1699 C C . ILE B 1 85 ? 3.814 2.756 -5.105 1 97.69 85 ILE B C 1
ATOM 1701 O O . ILE B 1 85 ? 3.355 3.609 -4.34 1 97.69 85 ILE B O 1
ATOM 1705 N N . SER B 1 86 ? 4.957 2.256 -4.91 1 95.44 86 SER B N 1
ATOM 1706 C CA . SER B 1 86 ? 5.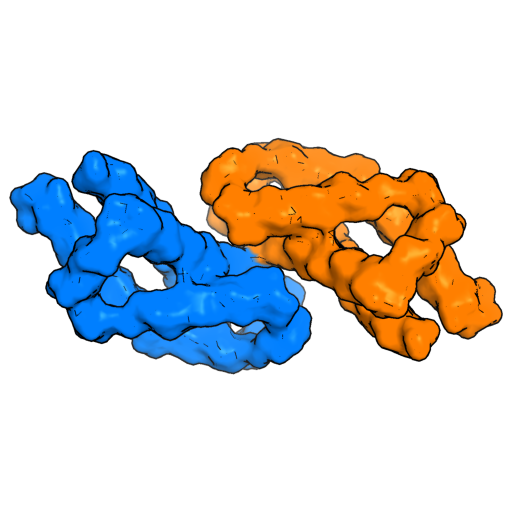75 2.469 -3.705 1 95.44 86 SER B CA 1
ATOM 1707 C C . SER B 1 86 ? 6.234 3.912 -3.609 1 95.44 86 SER B C 1
ATOM 1709 O O . SER B 1 86 ? 6.387 4.449 -2.51 1 95.44 86 SER B O 1
ATOM 1711 N N . HIS B 1 87 ? 6.387 4.613 -4.805 1 91.94 87 HIS B N 1
ATOM 1712 C CA . HIS B 1 87 ? 7.043 5.914 -4.758 1 91.94 87 HIS B CA 1
ATOM 1713 C C . HIS B 1 87 ? 6.105 7.02 -5.234 1 91.94 87 HIS B C 1
ATOM 1715 O O . HIS B 1 87 ? 6.281 8.188 -4.879 1 91.94 87 HIS B O 1
ATOM 1721 N N . HIS B 1 88 ? 5.105 6.676 -5.953 1 92.31 88 HIS B N 1
ATOM 1722 C CA . HIS B 1 88 ? 4.328 7.695 -6.648 1 92.31 88 HIS B CA 1
ATOM 1723 C C . HIS B 1 88 ? 2.84 7.355 -6.637 1 92.31 88 HIS B C 1
ATOM 1725 O O . HIS B 1 88 ? 2.135 7.605 -7.617 1 92.31 88 HIS B O 1
ATOM 1731 N N . TYR B 1 89 ? 2.432 6.855 -5.551 1 96.25 89 TYR B N 1
ATOM 1732 C CA . TYR B 1 89 ? 1.039 6.422 -5.508 1 96.25 89 TYR B CA 1
ATOM 1733 C C . TYR B 1 89 ? 0.093 7.613 -5.609 1 96.25 89 TYR B C 1
ATOM 1735 O O . TYR B 1 89 ? -0.953 7.527 -6.258 1 96.25 89 TYR B O 1
ATOM 1743 N N . GLU B 1 90 ? 0.341 8.695 -5 1 91.44 90 GLU B N 1
ATOM 1744 C CA . GLU B 1 90 ? -0.52 9.875 -5 1 91.44 90 GLU B CA 1
ATOM 1745 C C . GLU B 1 90 ? -0.795 10.352 -6.422 1 91.44 90 GLU B C 1
ATOM 1747 O O . GLU B 1 90 ? -1.877 10.875 -6.707 1 91.44 90 GLU B O 1
ATOM 1752 N N . GLY B 1 91 ? -0.044 10.141 -7.289 1 90.69 91 GLY B N 1
ATOM 1753 C CA . GLY B 1 91 ? -0.214 10.602 -8.656 1 90.69 91 GLY B CA 1
ATOM 1754 C C . GLY B 1 91 ? -0.571 9.492 -9.625 1 90.69 91 GLY B C 1
ATOM 1755 O O . GLY B 1 91 ? -0.699 9.719 -10.828 1 90.69 91 GLY B O 1
ATOM 1756 N N . LEU B 1 92 ? -0.787 8.383 -9.086 1 95.81 92 LEU B N 1
ATOM 1757 C CA . LEU B 1 92 ? -1.055 7.242 -9.953 1 95.81 92 LEU B CA 1
ATOM 1758 C C . LEU B 1 92 ? -2.502 7.25 -10.43 1 95.81 92 LEU B C 1
ATOM 1760 O O . LEU B 1 92 ? -3.428 7.34 -9.625 1 95.81 92 LEU B O 1
ATOM 1764 N N . ASP B 1 93 ? -2.66 7.137 -11.727 1 97.56 93 ASP B N 1
ATOM 1765 C CA . ASP B 1 93 ? -3.984 7.102 -12.336 1 97.56 93 ASP B CA 1
ATOM 1766 C C . ASP B 1 93 ? -4.711 5.805 -11.992 1 97.56 93 ASP B C 1
ATOM 1768 O O . ASP B 1 93 ? -4.25 4.715 -12.336 1 97.56 93 ASP B O 1
ATOM 1772 N N . HIS B 1 94 ? -5.887 5.957 -11.375 1 98.38 94 HIS B N 1
ATOM 1773 C CA . HIS B 1 94 ? -6.66 4.793 -10.969 1 98.38 94 HIS B CA 1
ATOM 1774 C C . HIS B 1 94 ? -7.055 3.943 -12.172 1 98.38 94 HIS B C 1
ATOM 1776 O O . HIS B 1 94 ? -7.344 2.754 -12.031 1 98.38 94 HIS B O 1
ATOM 1782 N N . GLU B 1 95 ? -7.062 4.504 -13.305 1 98.62 95 GLU B N 1
ATOM 1783 C CA . GLU B 1 95 ? -7.383 3.758 -14.523 1 98.62 95 GLU B CA 1
ATOM 1784 C C . GLU B 1 95 ? -6.336 2.684 -14.805 1 98.62 95 GLU B C 1
ATOM 1786 O O . GLU B 1 95 ? -6.656 1.618 -15.328 1 98.62 95 GLU B O 1
ATOM 1791 N N . ILE B 1 96 ? -5.125 2.98 -14.461 1 98.44 96 ILE B N 1
ATOM 1792 C CA . ILE B 1 96 ? -4.047 2.02 -14.664 1 98.44 96 ILE B CA 1
ATOM 1793 C C . ILE B 1 96 ? -4.281 0.789 -13.789 1 98.44 96 ILE B C 1
ATOM 1795 O O . ILE B 1 96 ? -4.176 -0.345 -14.266 1 98.44 96 ILE B O 1
ATOM 1799 N N . ILE B 1 97 ? -4.68 1.01 -12.578 1 98.69 97 ILE B N 1
ATOM 1800 C CA . ILE B 1 97 ? -4.953 -0.084 -11.656 1 98.69 97 ILE B CA 1
ATOM 1801 C C . ILE B 1 97 ? -6.156 -0.888 -12.148 1 98.69 97 ILE B C 1
ATOM 1803 O O . ILE B 1 97 ? -6.133 -2.121 -12.133 1 98.69 97 ILE B O 1
ATOM 1807 N N . PHE B 1 98 ? -7.137 -0.169 -12.633 1 98.81 98 PHE B N 1
ATOM 1808 C CA . PHE B 1 98 ? -8.312 -0.833 -13.18 1 98.81 98 PHE B CA 1
ATOM 1809 C C . PHE B 1 98 ? -7.926 -1.752 -14.336 1 98.81 98 PHE B C 1
ATOM 1811 O O . PHE B 1 98 ? -8.32 -2.92 -14.359 1 98.81 98 PHE B O 1
ATOM 1818 N N . ASN B 1 99 ? -7.137 -1.246 -15.172 1 98.38 99 ASN B N 1
ATOM 1819 C CA . ASN B 1 99 ? -6.746 -2.006 -16.359 1 98.38 99 ASN B CA 1
ATOM 1820 C C . ASN B 1 99 ? -5.922 -3.234 -15.984 1 98.38 99 ASN B C 1
ATOM 1822 O O . ASN B 1 99 ? -6.078 -4.297 -16.594 1 98.38 99 ASN B O 1
ATOM 1826 N N . ILE B 1 100 ? -5.066 -3.072 -15.047 1 98.44 100 ILE B N 1
ATOM 1827 C CA . ILE B 1 100 ? -4.273 -4.203 -14.578 1 98.44 100 ILE B CA 1
ATOM 1828 C C . ILE B 1 100 ? -5.191 -5.301 -14.055 1 98.44 100 ILE B C 1
ATOM 1830 O O . ILE B 1 100 ? -5.059 -6.465 -14.43 1 98.44 100 ILE B O 1
ATOM 1834 N N . CYS B 1 101 ? -6.125 -4.93 -13.25 1 98.5 101 CYS B N 1
ATOM 1835 C CA . CYS B 1 101 ? -7.047 -5.895 -12.656 1 98.5 101 CYS B CA 1
ATOM 1836 C C . CYS B 1 101 ? -7.941 -6.52 -13.719 1 98.5 101 CYS B C 1
ATOM 1838 O O . CYS B 1 101 ? -8.258 -7.711 -13.656 1 98.5 101 CYS B O 1
ATOM 1840 N N . ASN B 1 102 ? -8.281 -5.73 -14.641 1 97.31 102 ASN B N 1
ATOM 1841 C CA . ASN B 1 102 ? -9.25 -6.156 -15.648 1 97.31 102 ASN B CA 1
ATOM 1842 C C . ASN B 1 102 ? -8.594 -7.004 -16.734 1 97.31 102 ASN B C 1
ATOM 1844 O O . ASN B 1 102 ? -9.219 -7.914 -17.281 1 97.31 102 ASN B O 1
ATOM 1848 N N . GLU B 1 103 ? -7.344 -6.746 -17.016 1 96.12 103 GLU B N 1
ATOM 1849 C CA . GLU B 1 103 ? -6.793 -7.309 -18.234 1 96.12 103 GLU B CA 1
ATOM 1850 C C . GLU B 1 103 ? -5.562 -8.164 -17.953 1 96.12 103 GLU B C 1
ATOM 1852 O O . GLU B 1 103 ? -5.219 -9.047 -18.734 1 96.12 103 GLU B O 1
ATOM 1857 N N . LYS B 1 104 ? -4.898 -7.863 -16.953 1 97.12 104 LYS B N 1
ATOM 1858 C CA . LYS B 1 104 ? -3.568 -8.445 -16.797 1 97.12 104 LYS B CA 1
ATOM 1859 C C . LYS B 1 104 ? -3.551 -9.477 -15.68 1 97.12 104 LYS B C 1
ATOM 1861 O O . LYS B 1 104 ? -2.752 -10.422 -15.711 1 97.12 104 LYS B O 1
ATOM 1866 N N . LEU B 1 105 ? -4.391 -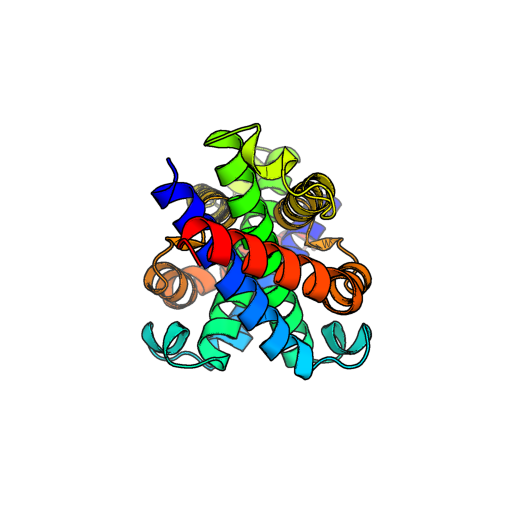9.344 -14.773 1 98 105 LEU B N 1
ATOM 1867 C CA . LEU B 1 105 ? -4.336 -10.148 -13.555 1 98 105 LEU B CA 1
ATOM 1868 C C . LEU B 1 105 ? -4.613 -11.617 -13.859 1 98 105 LEU B C 1
ATOM 1870 O O . LEU B 1 105 ? -3.986 -12.508 -13.281 1 98 105 LEU B O 1
ATOM 1874 N N . ASP B 1 106 ? -5.531 -11.906 -14.773 1 96.75 106 ASP B N 1
ATOM 1875 C CA . ASP B 1 106 ? -5.887 -13.281 -15.117 1 96.75 106 ASP B CA 1
ATOM 1876 C C . ASP B 1 106 ? -4.699 -14.023 -15.727 1 96.75 106 ASP B C 1
ATOM 1878 O O . ASP B 1 106 ? -4.48 -15.203 -15.438 1 96.75 106 ASP B O 1
ATOM 1882 N N . ASN B 1 107 ? -4.008 -13.344 -16.562 1 96.94 107 ASN B N 1
ATOM 1883 C CA . ASN B 1 107 ? -2.824 -13.953 -17.156 1 96.94 107 ASN B CA 1
ATOM 1884 C C . ASN B 1 107 ? -1.771 -14.281 -16.094 1 96.94 107 ASN B C 1
ATOM 1886 O O . ASN B 1 107 ? -1.165 -15.352 -16.125 1 96.94 107 ASN B O 1
ATOM 1890 N N . LEU B 1 108 ? -1.561 -13.391 -15.234 1 98.44 108 LEU B N 1
ATOM 1891 C CA . LEU B 1 108 ? -0.617 -13.648 -14.156 1 98.44 108 LEU B CA 1
ATOM 1892 C C . LEU B 1 108 ? -1.06 -14.844 -13.312 1 98.44 108 LEU B C 1
ATOM 1894 O O . LEU B 1 108 ? -0.245 -15.703 -12.977 1 98.44 108 LEU B O 1
ATOM 1898 N N . LYS B 1 109 ? -2.324 -14.867 -13.031 1 98.38 109 LYS B N 1
ATOM 1899 C CA . LYS B 1 109 ? -2.871 -15.961 -12.242 1 98.38 109 LYS B CA 1
ATOM 1900 C C . LYS B 1 109 ? -2.604 -17.312 -12.914 1 98.38 109 LYS B C 1
ATOM 1902 O O . LYS B 1 109 ? -2.17 -18.266 -12.258 1 98.38 109 LYS B O 1
ATOM 1907 N N . THR B 1 110 ? -2.844 -17.375 -14.156 1 97.88 110 THR B N 1
ATOM 1908 C CA . THR B 1 110 ? -2.641 -18.594 -14.914 1 97.88 110 THR B CA 1
ATOM 1909 C C . THR B 1 110 ? -1.184 -19.047 -14.836 1 97.88 110 THR B C 1
ATOM 1911 O O . THR B 1 110 ? -0.9 -20.219 -14.57 1 97.88 110 THR B O 1
ATOM 1914 N N . THR B 1 111 ? -0.321 -18.125 -15.023 1 98.12 111 THR B N 1
ATOM 1915 C CA . THR B 1 111 ? 1.104 -18.438 -14.984 1 98.12 111 THR B CA 1
ATOM 1916 C C . THR B 1 111 ? 1.521 -18.891 -13.594 1 98.12 111 THR B C 1
ATOM 1918 O O . THR B 1 111 ? 2.238 -19.891 -13.453 1 98.12 111 THR B O 1
ATOM 1921 N N . VAL B 1 112 ? 1.08 -18.234 -12.594 1 98.19 112 VAL B N 1
ATOM 1922 C CA . VAL B 1 112 ? 1.448 -18.562 -11.219 1 98.19 112 VAL B CA 1
ATOM 1923 C C . VAL B 1 112 ? 0.922 -19.938 -10.852 1 98.19 112 VAL B C 1
ATOM 1925 O O . VAL B 1 112 ? 1.617 -20.719 -10.203 1 98.19 112 VAL B O 1
ATOM 1928 N N . ASN B 1 113 ? -0.285 -20.203 -11.297 1 97.44 113 ASN B N 1
ATOM 1929 C CA . ASN B 1 113 ? -0.845 -21.531 -11.055 1 97.44 113 ASN B CA 1
ATOM 1930 C C . ASN B 1 113 ? 0 -22.625 -11.703 1 97.44 113 ASN B C 1
ATOM 1932 O O . ASN B 1 113 ? 0.231 -23.672 -11.109 1 97.44 113 ASN B O 1
ATOM 1936 N N . LEU B 1 114 ? 0.383 -22.375 -12.891 1 97.06 114 LEU B N 1
ATOM 1937 C CA . LEU B 1 114 ? 1.242 -23.328 -13.586 1 97.06 114 LEU B CA 1
ATOM 1938 C C . LEU B 1 114 ? 2.547 -23.547 -12.828 1 97.06 114 LEU B C 1
ATOM 1940 O O . LEU B 1 114 ? 2.984 -24.688 -12.641 1 97.06 114 LEU B O 1
ATOM 1944 N N . ILE B 1 115 ? 3.154 -22.484 -12.375 1 97.25 115 ILE B N 1
ATOM 1945 C CA . ILE B 1 115 ? 4.422 -22.531 -11.648 1 97.25 115 ILE B CA 1
ATOM 1946 C C . ILE B 1 115 ? 4.25 -23.359 -10.367 1 97.25 115 ILE B C 1
ATOM 1948 O O . ILE B 1 115 ? 5.055 -24.25 -10.078 1 97.25 115 ILE B O 1
ATOM 1952 N N . LEU B 1 116 ? 3.207 -23.016 -9.68 1 97.19 116 LEU B N 1
ATOM 1953 C CA . LEU B 1 116 ? 2.984 -23.703 -8.406 1 97.19 116 LEU B CA 1
ATOM 1954 C C . LEU B 1 116 ? 2.711 -25.188 -8.633 1 97.19 116 LEU B C 1
ATOM 1956 O O . LEU B 1 116 ? 3.143 -26.031 -7.84 1 97.19 116 LEU B O 1
ATOM 1960 N N . LYS B 1 117 ? 1.998 -25.516 -9.711 1 96.19 117 LYS B N 1
ATOM 1961 C CA . LYS B 1 117 ? 1.781 -26.906 -10.07 1 96.19 117 LYS B CA 1
ATOM 1962 C C . LYS B 1 117 ? 3.104 -27.625 -10.344 1 96.19 117 LYS B C 1
ATOM 1964 O O . LYS B 1 117 ? 3.309 -28.75 -9.891 1 96.19 117 LYS B O 1
ATOM 1969 N N . GLN B 1 118 ? 3.939 -26.969 -11.016 1 94.25 118 GLN B N 1
ATOM 1970 C CA . GLN B 1 118 ? 5.238 -27.547 -11.344 1 94.25 118 GLN B CA 1
ATOM 1971 C C . GLN B 1 118 ? 6.105 -27.703 -10.102 1 94.25 118 GLN B C 1
ATOM 1973 O O . GLN B 1 118 ? 6.797 -28.703 -9.938 1 94.25 118 GLN B O 1
ATOM 1978 N N . LEU B 1 119 ? 6.082 -26.719 -9.25 1 93.5 119 LEU B N 1
ATOM 1979 C CA . LEU B 1 119 ? 6.887 -26.75 -8.031 1 93.5 119 LEU B CA 1
ATOM 1980 C C . LEU B 1 119 ? 6.383 -27.828 -7.078 1 93.5 119 LEU B C 1
ATOM 1982 O O . LEU B 1 119 ? 7.16 -28.406 -6.312 1 93.5 119 LEU B O 1
ATOM 1986 N N . ASN B 1 120 ? 5.109 -28.016 -7.156 1 90.94 120 ASN B N 1
ATOM 1987 C CA . ASN B 1 120 ? 4.508 -29.016 -6.277 1 90.94 120 ASN B CA 1
ATOM 1988 C C . ASN B 1 120 ? 4.559 -30.406 -6.898 1 90.94 120 ASN B C 1
ATOM 1990 O O . ASN B 1 120 ? 4.195 -31.391 -6.25 1 90.94 120 ASN B O 1
ATOM 1994 N N . GLY B 1 121 ? 5.188 -30.562 -8.148 1 84.56 121 GLY B N 1
ATOM 1995 C CA . GLY B 1 121 ? 5.305 -31.844 -8.805 1 84.56 121 GLY B CA 1
ATOM 1996 C C . GLY B 1 121 ? 4.02 -32.281 -9.477 1 84.56 121 GLY B C 1
ATOM 1997 O O . GLY B 1 121 ? 3.797 -33.5 -9.672 1 84.56 121 GLY B O 1
ATOM 1998 N N . ALA B 1 122 ? 3.078 -31.5 -9.656 1 71.06 122 ALA B N 1
ATOM 1999 C CA . ALA B 1 122 ? 1.827 -31.859 -10.312 1 71.06 122 ALA B CA 1
ATOM 2000 C C . ALA B 1 122 ? 1.807 -31.359 -11.758 1 71.06 122 ALA B C 1
ATOM 2002 O O . ALA B 1 122 ? 2.527 -30.422 -12.109 1 71.06 122 ALA B O 1
#

pLDDT: mean 96.67, std 4.4, range [65.38, 98.94]

Solvent-accessible surface area (backbone atoms only — not comparable to full-atom values): 13090 Å² total; per-residue (Å²): 110,67,63,60,45,48,51,35,53,50,52,35,50,52,34,52,53,51,38,54,61,59,46,71,78,46,88,50,55,62,43,33,72,73,38,71,66,25,37,39,48,46,32,18,40,50,39,34,49,31,50,35,15,51,35,51,51,50,37,40,72,75,37,75,60,62,60,66,80,50,66,90,54,67,61,65,58,43,40,49,48,19,52,42,50,73,73,42,44,91,75,53,59,60,54,58,56,41,45,40,63,73,66,45,43,64,58,52,49,53,52,50,51,52,50,52,31,53,74,70,74,91,108,69,64,60,44,50,50,34,51,50,51,34,49,52,34,51,52,51,40,54,62,60,46,71,78,47,90,49,56,62,43,32,71,72,38,70,67,24,38,39,47,45,32,20,40,50,39,35,49,31,50,35,16,50,36,51,52,49,36,40,72,74,38,74,62,63,62,66,80,50,67,89,52,67,62,66,59,42,39,48,49,18,52,43,52,73,74,41,47,92,74,52,60,63,55,57,56,41,45,41,63,73,67,44,44,64,58,52,49,53,51,50,51,51,49,50,31,52,74,70,73,92

Radius of gyration: 18.9 Å; Cα contacts (8 Å, |Δi|>4): 251; chains: 2; bounding box: 35×64×41 Å

Sequence (244 aa):
MSEEIKERFEFITESILLIETRFKKIKFPDDFINSDEGLTILDSIAMRLQTIGDNIKSIVKIDSNFLKNYSSTDWEKIMKMRDVISHHYEGLDHEIIFNICNEKLDNLKTTVNLILKQLNGAMSEEIKERFEFITESILLIETRFKKIKFPDDFINSDEGLTILDSIAMRLQTIGDNIKSIVKIDSNFLKNYSSTDWEKIMKMRDVISHHYEGLDHEIIFNICNEKLDNLKTTVNLILKQLNGA

Nearest PDB structures (foldseek):
  5xsj-assembly1_L  TM=4.696E-01  e=7.105E-01  Clostridium beijerinckii NCIMB 8052
  6s37-assembly1_A  TM=5.525E-01  e=3.224E+00  Pseudomonas putida KT2440
  6s1a-assembly1_B  TM=5.554E-01  e=4.362E+00  Pseudomonas putida KT2440
  4grw-assembly2_C  TM=3.147E-01  e=6.866E+00  Homo sapiens
  5xsj-assembly1_L  TM=4.695E-01  e=6.377E-01  Clostridium beijerinckii NCIMB 8052